Protein AF-A0A2R6NT67-F1 (afdb_monomer_lite)

Sequence (237 aa):
MHAPELLGSYPFIPVVAGDDDLPAHPLLGFDLSLPSLLRIPTLRVLRMRETHMGDQRWCNTPALCKLDVLEVGSSCYESPDSNRVFAERILQNIGNSVKELSLSSSLASALSPVGGALPSLRQLRITKLFPLEYLAETLSALSHSPIELLSIECHEDDIEDMCYALEDFLNLCAEHRREPIYCHLKHISLQPVAETSNVSSSASKLNTAVADSLSGDAAMAIQRVQQYLQDIRFSRK

Structure (mmCIF, N/CA/C/O backbone):
data_AF-A0A2R6NT67-F1
#
_entry.id   AF-A0A2R6NT67-F1
#
loop_
_atom_site.group_PDB
_atom_site.id
_atom_site.type_symbol
_atom_site.label_atom_id
_atom_site.label_alt_id
_atom_site.label_comp_id
_atom_site.label_asym_id
_atom_site.label_entity_id
_atom_site.label_seq_id
_atom_site.pdbx_PDB_ins_code
_atom_site.Cartn_x
_atom_site.Cartn_y
_atom_site.Cartn_z
_atom_site.occupancy
_atom_site.B_iso_or_equiv
_atom_site.auth_seq_id
_atom_site.auth_comp_id
_atom_site.auth_asym_id
_atom_site.auth_atom_id
_atom_site.pdbx_PDB_model_num
ATOM 1 N N . MET A 1 1 ? 12.827 -9.321 -17.906 1.00 59.91 1 MET A N 1
ATOM 2 C CA . MET A 1 1 ? 11.804 -8.255 -17.946 1.00 59.91 1 MET A CA 1
ATOM 3 C C . MET A 1 1 ? 12.532 -6.949 -18.138 1.00 59.91 1 MET A C 1
ATOM 5 O O . MET A 1 1 ? 13.439 -6.672 -17.362 1.00 59.91 1 MET A O 1
ATOM 9 N N . HIS A 1 2 ? 12.184 -6.201 -19.179 1.00 65.19 2 HIS A N 1
ATOM 10 C CA . HIS A 1 2 ? 12.921 -4.999 -19.560 1.00 65.19 2 HIS A CA 1
ATOM 11 C C . HIS A 1 2 ? 12.621 -3.837 -18.607 1.00 65.19 2 HIS A C 1
ATOM 13 O O . HIS A 1 2 ? 11.453 -3.497 -18.402 1.00 65.19 2 HIS A O 1
ATOM 19 N N . ALA A 1 3 ? 13.683 -3.225 -18.085 1.00 70.38 3 ALA A N 1
ATOM 20 C CA . ALA A 1 3 ? 13.676 -1.965 -17.341 1.00 70.38 3 ALA A CA 1
ATOM 21 C C . ALA A 1 3 ? 14.618 -0.979 -18.062 1.00 70.38 3 ALA A C 1
ATOM 23 O O . ALA A 1 3 ? 15.748 -0.760 -17.616 1.00 70.38 3 ALA A O 1
ATOM 24 N N . PRO A 1 4 ? 14.225 -0.481 -19.253 1.00 70.06 4 PRO A N 1
ATOM 25 C CA . PRO A 1 4 ? 15.099 0.319 -20.113 1.00 70.06 4 PRO A CA 1
ATOM 26 C C . PRO A 1 4 ? 15.608 1.593 -19.429 1.00 70.06 4 PRO A C 1
ATOM 28 O O . PRO A 1 4 ? 16.700 2.058 -19.736 1.00 70.06 4 PRO A O 1
ATOM 31 N N . GLU A 1 5 ? 14.855 2.131 -18.473 1.00 75.25 5 GLU A N 1
ATOM 32 C CA . GLU A 1 5 ? 15.218 3.305 -17.684 1.00 75.25 5 GLU A CA 1
ATOM 33 C C . GLU A 1 5 ? 16.447 3.096 -16.781 1.00 75.25 5 GLU A C 1
ATOM 35 O O . GLU A 1 5 ? 17.112 4.063 -16.407 1.00 75.25 5 GLU A O 1
ATOM 40 N N . LEU A 1 6 ? 16.776 1.842 -16.454 1.00 78.25 6 LEU A N 1
ATOM 41 C CA . LEU A 1 6 ? 17.921 1.495 -15.609 1.00 78.25 6 LEU A CA 1
ATOM 42 C C . LEU A 1 6 ? 19.224 1.322 -16.406 1.00 78.25 6 LEU A C 1
ATOM 44 O O . LEU A 1 6 ? 20.306 1.284 -15.817 1.00 78.25 6 LEU A O 1
ATOM 48 N N . LEU A 1 7 ? 19.154 1.229 -17.740 1.00 76.69 7 LEU A N 1
ATOM 49 C CA . LEU A 1 7 ? 20.325 1.017 -18.590 1.00 76.69 7 LEU A CA 1
ATOM 50 C C . LEU A 1 7 ? 21.247 2.242 -18.572 1.00 76.69 7 LEU A C 1
ATOM 52 O O . LEU A 1 7 ? 20.932 3.286 -19.136 1.00 76.69 7 LEU A O 1
ATOM 56 N N . GLY A 1 8 ? 22.419 2.092 -17.949 1.00 76.44 8 GLY A N 1
ATOM 57 C CA . GLY A 1 8 ? 23.428 3.153 -17.872 1.00 76.44 8 GLY A CA 1
ATOM 58 C C . GLY A 1 8 ? 23.101 4.274 -16.877 1.00 76.44 8 GLY A C 1
ATOM 59 O O . GLY A 1 8 ? 23.789 5.293 -16.876 1.00 76.44 8 GLY A O 1
ATOM 60 N N . SER A 1 9 ? 22.090 4.087 -16.026 1.00 78.12 9 SER A N 1
ATOM 61 C CA . SER A 1 9 ? 21.650 5.068 -15.027 1.00 78.12 9 SER A CA 1
ATOM 62 C C . SER A 1 9 ? 22.233 4.742 -13.649 1.00 78.12 9 SER A C 1
ATOM 64 O O . SER A 1 9 ? 22.153 3.597 -13.212 1.00 78.12 9 SER A O 1
ATOM 66 N N . TYR A 1 10 ? 22.793 5.727 -12.934 1.00 72.38 10 TYR A N 1
ATOM 67 C CA . TYR A 1 10 ? 23.231 5.574 -11.533 1.00 72.38 10 TYR A CA 1
ATOM 68 C C . TYR A 1 10 ? 22.031 5.184 -10.635 1.00 72.38 10 TYR A C 1
ATOM 70 O O . TYR A 1 10 ? 20.981 5.803 -10.799 1.00 72.38 10 TYR A O 1
ATOM 78 N N . PRO A 1 11 ? 22.134 4.203 -9.706 1.00 74.12 11 PRO A N 1
ATOM 79 C CA . PRO A 1 11 ? 23.345 3.570 -9.161 1.00 74.12 11 PRO A CA 1
ATOM 80 C C . PRO A 1 11 ? 23.916 2.395 -9.981 1.00 74.12 11 PRO A C 1
ATOM 82 O O . PRO A 1 11 ? 24.656 1.576 -9.447 1.00 74.12 11 PRO A O 1
ATOM 85 N N . PHE A 1 12 ? 23.622 2.327 -11.281 1.00 78.69 12 PHE A N 1
ATOM 86 C CA . PHE A 1 12 ? 24.096 1.310 -12.226 1.00 78.69 12 PHE A CA 1
ATOM 87 C C . PHE A 1 12 ? 23.658 -0.097 -11.827 1.00 78.69 12 PHE A C 1
ATOM 89 O O . PHE A 1 12 ? 24.463 -1.022 -11.717 1.00 78.69 12 PHE A O 1
ATOM 96 N N . ILE A 1 13 ? 22.350 -0.246 -11.609 1.00 73.31 13 ILE A N 1
ATOM 97 C CA . ILE A 1 13 ? 21.730 -1.534 -11.302 1.00 73.31 13 ILE A CA 1
ATOM 98 C C . ILE A 1 13 ? 22.016 -2.499 -12.466 1.00 73.31 13 ILE A C 1
ATOM 100 O O . ILE A 1 13 ? 21.735 -2.149 -13.615 1.00 73.31 13 ILE A O 1
ATOM 104 N N . PRO A 1 14 ? 22.565 -3.703 -12.216 1.00 72.06 14 PRO A N 1
ATOM 105 C CA . PRO A 1 14 ? 22.809 -4.678 -13.271 1.00 72.06 14 PRO A CA 1
ATOM 106 C C . PRO A 1 14 ? 21.505 -5.066 -13.977 1.00 72.06 14 PRO A C 1
ATOM 108 O O . PRO A 1 14 ? 20.632 -5.705 -13.390 1.00 72.06 14 PRO A O 1
ATOM 111 N N . VAL A 1 15 ? 21.380 -4.691 -15.250 1.00 73.75 15 VAL A N 1
ATOM 112 C CA . VAL A 1 15 ? 20.253 -5.080 -16.104 1.00 73.75 15 VAL A CA 1
ATOM 113 C C . VAL A 1 15 ? 20.684 -6.263 -16.963 1.00 73.75 15 VAL A C 1
ATOM 115 O O . VAL A 1 15 ? 21.749 -6.242 -17.579 1.00 73.75 15 VAL A O 1
ATOM 118 N N . VAL A 1 16 ? 19.858 -7.307 -17.003 1.00 72.38 16 VAL A N 1
ATOM 119 C CA . VAL A 1 16 ? 20.057 -8.429 -17.928 1.00 72.38 16 VAL A CA 1
ATOM 120 C C . VAL A 1 16 ? 19.822 -7.930 -19.356 1.00 72.38 16 VAL A C 1
ATOM 122 O O . VAL A 1 16 ? 18.797 -7.308 -19.621 1.00 72.38 16 VAL A O 1
ATOM 125 N N . ALA A 1 17 ? 20.767 -8.206 -20.254 1.00 70.25 17 ALA A N 1
ATOM 126 C CA . ALA A 1 17 ? 20.716 -7.859 -21.674 1.00 70.25 17 ALA A CA 1
ATOM 127 C C . ALA A 1 17 ? 20.888 -9.117 -22.549 1.00 70.25 17 ALA A C 1
ATOM 129 O O . ALA A 1 17 ? 21.288 -10.167 -22.040 1.00 70.25 17 ALA A O 1
ATOM 130 N N . GLY A 1 18 ? 20.635 -8.999 -23.858 1.00 68.44 18 GLY A N 1
ATOM 131 C CA . GLY A 1 18 ? 20.831 -10.082 -24.833 1.00 68.44 18 GLY A CA 1
ATOM 132 C C . GLY A 1 18 ? 19.606 -10.974 -25.050 1.00 68.44 18 GLY A C 1
ATOM 133 O O . GLY A 1 18 ? 19.747 -12.144 -25.394 1.00 68.44 18 GLY A O 1
ATOM 134 N N . ASP A 1 19 ? 18.408 -10.442 -24.822 1.00 74.62 19 ASP A N 1
ATOM 135 C CA . ASP A 1 19 ? 17.118 -11.085 -25.075 1.00 74.62 19 ASP A CA 1
ATOM 136 C C . ASP A 1 19 ? 16.490 -10.696 -26.428 1.00 74.62 19 ASP A C 1
ATOM 138 O O . ASP A 1 19 ? 15.340 -11.042 -26.697 1.00 74.62 19 ASP A O 1
ATOM 142 N N . ASP A 1 20 ? 17.264 -10.054 -27.308 1.00 77.19 20 ASP A N 1
ATOM 143 C CA . ASP A 1 20 ? 16.826 -9.570 -28.626 1.00 77.19 20 ASP A CA 1
ATOM 144 C C . ASP A 1 20 ? 16.297 -10.687 -29.549 1.00 77.19 20 ASP A C 1
ATOM 146 O O . ASP A 1 20 ? 15.438 -10.447 -30.397 1.00 77.19 20 ASP A O 1
ATOM 150 N N . ASP A 1 21 ? 16.775 -11.921 -29.358 1.00 83.50 21 ASP A N 1
ATOM 151 C CA . ASP A 1 21 ? 16.382 -13.092 -30.151 1.00 83.50 21 ASP A CA 1
ATOM 152 C C . ASP A 1 21 ? 15.148 -13.829 -29.587 1.00 83.50 21 ASP A C 1
ATOM 154 O O . ASP A 1 21 ? 14.724 -14.854 -30.136 1.00 83.50 21 ASP A O 1
ATOM 158 N N . LEU A 1 22 ? 14.557 -13.359 -28.478 1.00 80.31 22 LEU A N 1
ATOM 159 C CA . LEU A 1 22 ? 13.378 -14.005 -27.902 1.00 80.31 22 LEU A CA 1
ATOM 160 C C . LEU A 1 22 ? 12.127 -13.752 -28.764 1.00 80.31 22 LEU A C 1
ATOM 162 O O . LEU A 1 22 ? 11.803 -12.606 -29.089 1.00 80.31 22 LEU A O 1
ATOM 166 N N . PRO A 1 23 ? 11.353 -14.801 -29.106 1.00 85.06 23 PRO A N 1
ATOM 167 C CA . PRO A 1 23 ? 10.105 -14.621 -29.832 1.00 85.06 23 PRO A CA 1
ATOM 168 C C . PRO A 1 23 ? 9.077 -13.876 -28.970 1.00 85.06 23 PRO A C 1
ATOM 170 O O . PRO A 1 23 ? 9.013 -14.060 -27.753 1.00 85.06 23 PRO A O 1
ATOM 173 N N . ALA A 1 24 ? 8.215 -13.084 -29.613 1.00 85.31 24 ALA A N 1
ATOM 174 C CA . ALA A 1 24 ? 7.138 -12.380 -28.926 1.00 85.31 24 ALA A CA 1
ATOM 175 C C . ALA A 1 24 ? 6.237 -13.331 -28.140 1.00 85.31 24 ALA A C 1
ATOM 177 O O . ALA A 1 24 ? 5.776 -14.359 -28.646 1.00 85.31 24 ALA A O 1
ATOM 178 N N . HIS A 1 25 ? 5.879 -12.918 -26.926 1.00 84.88 25 HIS A N 1
ATOM 179 C CA . HIS A 1 25 ? 4.845 -13.602 -26.174 1.00 84.88 25 HIS A CA 1
ATOM 180 C C . HIS A 1 25 ? 3.484 -13.398 -26.864 1.00 84.88 25 HIS A C 1
ATOM 182 O O . HIS A 1 25 ? 3.120 -12.252 -27.145 1.00 84.88 25 HIS A O 1
ATOM 188 N N . PRO A 1 26 ? 2.670 -14.452 -27.067 1.00 84.75 26 PRO A N 1
ATOM 189 C CA . PRO A 1 26 ? 1.433 -14.379 -27.854 1.00 84.75 26 PRO A CA 1
ATOM 190 C C . PRO A 1 26 ? 0.404 -13.367 -27.328 1.00 84.75 26 PRO A C 1
ATOM 192 O O . PRO A 1 26 ? -0.437 -12.901 -28.087 1.00 84.75 26 PRO A O 1
ATOM 195 N N . LEU A 1 27 ? 0.472 -13.013 -26.039 1.00 82.50 27 LEU A N 1
ATOM 196 C CA . LEU A 1 27 ? -0.404 -12.006 -25.421 1.00 82.50 27 LEU A CA 1
ATOM 197 C C . LEU A 1 27 ? 0.290 -10.675 -25.105 1.00 82.50 27 LEU A C 1
ATOM 199 O O . LEU A 1 27 ? -0.362 -9.635 -25.070 1.00 82.50 27 LEU A O 1
ATOM 203 N N . LEU A 1 28 ? 1.593 -10.696 -24.814 1.00 83.81 28 LEU A N 1
ATOM 204 C CA . LEU A 1 28 ? 2.300 -9.534 -24.254 1.00 83.81 28 LEU A CA 1
ATOM 205 C C . LEU A 1 28 ? 3.201 -8.848 -25.287 1.00 83.81 28 LEU A C 1
ATOM 207 O O . LEU A 1 28 ? 3.565 -7.685 -25.099 1.00 83.81 28 LEU A O 1
ATOM 211 N N . GLY A 1 29 ? 3.463 -9.514 -26.413 1.00 84.75 29 GLY A N 1
ATOM 212 C CA . GLY A 1 29 ? 4.363 -9.046 -27.454 1.00 84.75 29 GLY A CA 1
ATOM 213 C C . GLY A 1 29 ? 5.825 -9.190 -27.044 1.00 84.75 29 GLY A C 1
ATOM 214 O O . GLY A 1 29 ? 6.174 -10.057 -26.242 1.00 84.75 29 GLY A O 1
ATOM 215 N N . PHE A 1 30 ? 6.661 -8.331 -27.620 1.00 78.06 30 PHE A N 1
ATOM 216 C CA . PHE A 1 30 ? 8.096 -8.255 -27.342 1.00 78.06 30 PHE A CA 1
ATOM 217 C C . PHE A 1 30 ? 8.407 -7.437 -26.075 1.00 78.06 30 PHE A C 1
ATOM 219 O O . PHE A 1 30 ? 9.374 -7.712 -25.378 1.00 78.06 30 PHE A O 1
ATOM 226 N N . ASP A 1 31 ? 7.537 -6.491 -25.711 1.00 71.56 31 ASP A N 1
ATOM 227 C CA . ASP A 1 31 ? 7.730 -5.605 -24.558 1.00 71.56 31 ASP A CA 1
ATOM 228 C C . ASP A 1 31 ? 7.320 -6.265 -23.229 1.00 71.56 31 ASP A C 1
ATOM 230 O O . ASP A 1 31 ? 6.317 -5.901 -22.601 1.00 71.56 31 ASP A O 1
ATOM 234 N N . LEU A 1 32 ? 8.107 -7.251 -22.790 1.00 79.31 32 LEU A N 1
ATOM 235 C CA . LEU A 1 32 ? 7.942 -7.960 -21.516 1.00 79.31 32 LEU A CA 1
ATOM 236 C C . LEU A 1 32 ? 8.450 -7.122 -20.332 1.00 79.31 32 LEU A C 1
ATOM 238 O O . LEU A 1 32 ? 9.471 -7.430 -19.713 1.00 79.31 32 LEU A O 1
ATOM 242 N N . SER A 1 33 ? 7.741 -6.044 -20.010 1.00 85.94 33 SER A N 1
ATOM 243 C CA . SER A 1 33 ? 7.966 -5.238 -18.802 1.00 85.94 33 SER A CA 1
ATOM 244 C C . SER A 1 33 ? 6.925 -5.520 -17.721 1.00 85.94 33 SER A C 1
ATOM 246 O O . SER A 1 33 ? 5.879 -6.101 -18.003 1.00 85.94 33 SER A O 1
ATOM 248 N N . LEU A 1 34 ? 7.160 -5.091 -16.479 1.00 89.81 34 LEU A N 1
ATOM 249 C CA . LEU A 1 34 ? 6.195 -5.309 -15.392 1.00 89.81 34 LEU A CA 1
ATOM 250 C C . LEU A 1 34 ? 4.795 -4.731 -15.681 1.00 89.81 34 LEU A C 1
ATOM 252 O O . LEU A 1 34 ? 3.822 -5.463 -15.490 1.00 89.81 34 LEU A O 1
ATOM 256 N N . PRO A 1 35 ? 4.645 -3.501 -16.220 1.00 92.19 35 PRO A N 1
ATOM 257 C CA . PRO A 1 35 ? 3.330 -2.987 -16.604 1.00 92.19 35 PRO A CA 1
ATOM 258 C C . PRO A 1 35 ? 2.581 -3.892 -17.586 1.00 92.19 35 PRO A C 1
ATOM 260 O O . PRO A 1 35 ? 1.355 -3.970 -17.536 1.00 92.19 35 PRO A O 1
ATOM 263 N N . SER A 1 36 ? 3.289 -4.631 -18.454 1.00 91.38 36 SER A N 1
ATOM 264 C CA . SER A 1 36 ? 2.652 -5.536 -19.419 1.00 91.38 36 SER A CA 1
ATOM 265 C C . SER A 1 36 ? 1.773 -6.599 -18.756 1.00 91.38 36 SER A C 1
ATOM 267 O O . SER A 1 36 ? 0.774 -7.001 -19.351 1.00 91.38 36 SER A O 1
ATOM 269 N N . LEU A 1 37 ? 2.077 -6.986 -17.511 1.00 91.88 37 LEU A N 1
ATOM 270 C CA . LEU A 1 37 ? 1.315 -7.973 -16.746 1.00 91.88 37 LEU A CA 1
ATOM 271 C C . LEU A 1 37 ? -0.151 -7.559 -16.553 1.00 91.88 37 LEU A C 1
ATOM 273 O O . LEU A 1 37 ? -1.022 -8.424 -16.479 1.00 91.88 37 LEU A O 1
ATOM 277 N N . LEU A 1 38 ? -0.453 -6.255 -16.571 1.00 92.50 38 LEU A N 1
ATOM 278 C CA . LEU A 1 38 ? -1.821 -5.732 -16.477 1.00 92.50 38 LEU A CA 1
ATOM 279 C C . LEU A 1 38 ? -2.716 -6.150 -17.654 1.00 92.50 38 LEU A C 1
ATOM 281 O O . LEU A 1 38 ? -3.944 -6.117 -17.549 1.00 92.50 38 LEU A O 1
ATOM 285 N N . ARG A 1 39 ? -2.118 -6.580 -18.771 1.00 91.94 39 ARG A N 1
ATOM 286 C CA . ARG A 1 39 ? -2.833 -7.084 -19.951 1.00 91.94 39 ARG A CA 1
ATOM 287 C C . ARG A 1 39 ? -3.284 -8.539 -19.807 1.00 91.94 39 ARG A C 1
ATOM 289 O O . ARG A 1 39 ? -4.016 -9.016 -20.667 1.00 91.94 39 ARG A O 1
ATOM 296 N N . ILE A 1 40 ? -2.882 -9.253 -18.753 1.00 92.88 40 ILE A N 1
ATOM 297 C CA . ILE A 1 40 ? -3.278 -10.647 -18.511 1.00 92.88 40 ILE A CA 1
ATOM 298 C C . ILE A 1 40 ? -4.674 -10.666 -17.859 1.00 92.88 40 ILE A C 1
ATOM 300 O O . ILE A 1 40 ? -4.783 -10.369 -16.671 1.00 92.88 40 ILE A O 1
ATOM 304 N N . PRO A 1 41 ? -5.760 -11.059 -18.558 1.00 93.06 41 PRO A N 1
ATOM 305 C CA . PRO A 1 41 ? -7.125 -10.868 -18.044 1.00 93.06 41 PRO A CA 1
ATOM 306 C C . PRO A 1 41 ? -7.444 -11.699 -16.793 1.00 93.06 41 PRO A C 1
ATOM 308 O O . PRO A 1 41 ? -8.307 -11.343 -15.992 1.00 93.06 41 PRO A O 1
ATOM 311 N N . THR A 1 42 ? -6.746 -12.823 -16.622 1.00 95.06 42 THR A N 1
ATOM 312 C CA . THR A 1 42 ? -6.905 -13.742 -15.489 1.00 95.06 42 THR A CA 1
ATOM 313 C C . THR A 1 42 ? -6.054 -13.365 -14.278 1.00 95.06 42 THR A C 1
ATOM 315 O O . THR A 1 42 ? -6.161 -14.029 -13.247 1.00 95.06 42 THR A O 1
ATOM 318 N N . LEU A 1 43 ? -5.216 -12.325 -14.367 1.00 95.75 43 LEU A N 1
ATOM 319 C CA . LEU A 1 43 ? -4.362 -11.904 -13.262 1.00 95.75 43 LEU A CA 1
ATOM 320 C C . LEU A 1 43 ? -5.220 -11.337 -12.122 1.00 95.75 43 LEU A C 1
ATOM 322 O O . LEU A 1 43 ? -5.952 -10.364 -12.295 1.00 95.75 43 LEU A O 1
ATOM 326 N N . ARG A 1 44 ? -5.136 -11.970 -10.949 1.00 97.19 44 ARG A N 1
ATOM 327 C CA . ARG A 1 44 ? -5.847 -11.559 -9.721 1.00 97.19 44 ARG A CA 1
ATOM 328 C C . ARG A 1 44 ? -4.916 -11.101 -8.611 1.00 97.19 44 ARG A C 1
ATOM 330 O O . ARG A 1 44 ? -5.334 -10.356 -7.732 1.00 97.19 44 ARG A O 1
ATOM 337 N N . VAL A 1 45 ? -3.673 -11.561 -8.650 1.00 97.56 45 VAL A N 1
ATOM 338 C CA . VAL A 1 45 ? -2.684 -11.356 -7.598 1.00 97.56 45 VAL A CA 1
ATOM 339 C C . VAL A 1 45 ? -1.409 -10.858 -8.252 1.00 97.56 45 VAL A C 1
ATOM 341 O O . VAL A 1 45 ? -0.836 -11.560 -9.084 1.00 97.56 45 VAL A O 1
ATOM 344 N N . LEU A 1 46 ? -0.967 -9.669 -7.860 1.00 96.12 46 LEU A N 1
ATOM 345 C CA . LEU A 1 46 ? 0.312 -9.106 -8.272 1.00 96.12 46 LEU A CA 1
ATOM 346 C C . LEU A 1 46 ? 1.106 -8.739 -7.023 1.00 96.12 46 LEU A C 1
ATOM 348 O O . LEU A 1 46 ? 0.668 -7.913 -6.227 1.00 96.12 46 LEU A O 1
ATOM 352 N N . ARG A 1 47 ? 2.269 -9.368 -6.848 1.00 95.44 47 ARG A N 1
ATOM 353 C CA . ARG A 1 47 ? 3.175 -9.081 -5.735 1.00 95.44 47 ARG A CA 1
ATOM 354 C C . ARG A 1 47 ? 4.542 -8.710 -6.269 1.00 95.44 47 ARG A C 1
ATOM 356 O O . ARG A 1 47 ? 5.188 -9.534 -6.909 1.00 95.44 47 ARG A O 1
ATOM 363 N N . MET A 1 48 ? 4.959 -7.481 -6.004 1.00 92.44 48 MET A N 1
ATOM 364 C CA . MET A 1 48 ? 6.233 -6.930 -6.450 1.00 92.44 48 MET A CA 1
ATOM 365 C C . MET A 1 48 ? 6.997 -6.473 -5.216 1.00 92.44 48 MET A C 1
ATOM 367 O O . MET A 1 48 ? 6.831 -5.352 -4.750 1.00 92.44 48 MET A O 1
ATOM 371 N N . ARG A 1 49 ? 7.790 -7.380 -4.646 1.00 89.44 49 ARG A N 1
ATOM 372 C CA . ARG A 1 49 ? 8.636 -7.104 -3.479 1.00 89.44 49 ARG A CA 1
ATOM 373 C C . ARG A 1 49 ? 10.014 -6.670 -3.946 1.00 89.44 49 ARG A C 1
ATOM 375 O O . ARG A 1 49 ? 10.520 -7.257 -4.899 1.00 89.44 49 ARG A O 1
ATOM 382 N N . GLU A 1 50 ? 10.589 -5.661 -3.297 1.00 84.12 50 GLU A N 1
ATOM 383 C CA . GLU A 1 50 ? 11.978 -5.225 -3.531 1.00 84.12 50 GLU A CA 1
ATOM 384 C C . GLU A 1 50 ? 12.310 -5.023 -5.020 1.00 84.12 50 GLU A C 1
ATOM 386 O O . GLU A 1 50 ? 13.376 -5.381 -5.511 1.00 84.12 50 GLU A O 1
ATOM 391 N N . THR A 1 51 ? 11.340 -4.501 -5.773 1.00 85.81 51 THR A N 1
ATOM 392 C CA . THR A 1 51 ? 11.411 -4.380 -7.230 1.00 85.81 51 THR A CA 1
ATOM 393 C C . THR A 1 51 ? 11.421 -2.907 -7.621 1.00 85.81 51 THR A C 1
ATOM 395 O O . THR A 1 51 ? 10.659 -2.113 -7.072 1.00 85.81 51 THR A O 1
ATOM 398 N N . HIS A 1 52 ? 12.247 -2.535 -8.601 1.00 86.31 52 HIS A N 1
ATOM 399 C CA . HIS A 1 52 ? 12.196 -1.201 -9.196 1.00 86.31 52 HIS A CA 1
ATOM 400 C C . HIS A 1 52 ? 10.896 -1.023 -9.996 1.00 86.31 52 HIS A C 1
ATOM 402 O O . HIS A 1 52 ? 10.607 -1.789 -10.916 1.00 86.31 52 HIS A O 1
ATOM 408 N N . MET A 1 53 ? 10.107 -0.004 -9.650 1.00 89.06 53 MET A N 1
ATOM 409 C CA . MET A 1 53 ? 8.780 0.251 -10.232 1.00 89.06 53 MET A CA 1
ATOM 410 C C . MET A 1 53 ? 8.705 1.580 -11.000 1.00 89.06 53 MET A C 1
ATOM 412 O O . MET A 1 53 ? 7.615 2.087 -11.259 1.00 89.06 53 MET A O 1
ATOM 416 N N . GLY A 1 54 ? 9.854 2.139 -11.389 1.00 88.19 54 GLY A N 1
ATOM 417 C CA . GLY A 1 54 ? 9.939 3.452 -12.028 1.00 88.19 54 GLY A CA 1
ATOM 418 C C . GLY A 1 54 ? 9.373 3.551 -13.449 1.00 88.19 54 GLY A C 1
ATOM 419 O O . GLY A 1 54 ? 9.167 4.672 -13.923 1.00 88.19 54 GLY A O 1
ATOM 420 N N . ASP A 1 55 ? 9.058 2.429 -14.113 1.00 89.19 55 ASP A N 1
ATOM 421 C CA . ASP A 1 55 ? 8.522 2.403 -15.484 1.00 89.19 55 ASP A CA 1
ATOM 422 C C . ASP A 1 55 ? 7.274 3.308 -15.624 1.00 89.19 55 ASP A C 1
ATOM 424 O O . ASP A 1 55 ? 6.250 3.151 -14.951 1.00 89.19 55 ASP A O 1
ATOM 428 N N . GLN A 1 56 ? 7.338 4.301 -16.513 1.00 89.25 56 GLN A N 1
ATOM 429 C CA . GLN A 1 56 ? 6.235 5.245 -16.734 1.00 89.25 56 GLN A CA 1
ATOM 430 C C . GLN A 1 56 ? 5.000 4.585 -17.355 1.00 89.25 56 GLN A C 1
ATOM 432 O O . GLN A 1 56 ? 3.887 5.102 -17.231 1.00 89.25 56 GLN A O 1
ATOM 437 N N . ARG A 1 57 ? 5.153 3.409 -17.976 1.00 90.44 57 ARG A N 1
ATOM 438 C CA . ARG A 1 57 ? 4.036 2.668 -18.568 1.00 90.44 57 ARG A CA 1
ATOM 439 C C . ARG A 1 57 ? 3.023 2.191 -17.531 1.00 90.44 57 ARG A C 1
ATOM 441 O O . ARG A 1 57 ? 1.903 1.878 -17.930 1.00 90.44 57 ARG A O 1
ATOM 448 N N . TRP A 1 58 ? 3.337 2.199 -16.232 1.00 90.81 58 TRP A N 1
ATOM 449 C CA . TRP A 1 58 ? 2.338 1.980 -15.178 1.00 90.81 58 TRP A CA 1
ATOM 450 C C . TRP A 1 58 ? 1.149 2.950 -15.260 1.00 90.81 58 TRP A C 1
ATOM 452 O O . TRP A 1 58 ? 0.046 2.535 -14.925 1.00 90.81 58 TRP A O 1
ATOM 462 N N . CYS A 1 59 ? 1.327 4.182 -15.760 1.00 86.12 59 CYS A N 1
ATOM 463 C CA . CYS A 1 59 ? 0.223 5.138 -15.942 1.00 86.12 59 CYS A CA 1
ATOM 464 C C . CYS A 1 59 ? -0.728 4.757 -17.082 1.00 86.12 59 CYS A C 1
ATOM 466 O O . CYS A 1 59 ? -1.926 5.001 -17.008 1.00 86.12 59 CYS A O 1
ATOM 468 N N . ASN A 1 60 ? -0.169 4.225 -18.172 1.00 87.12 60 ASN A N 1
ATOM 469 C CA . ASN A 1 60 ? -0.834 4.215 -19.478 1.00 87.12 60 ASN A CA 1
ATOM 470 C C . ASN A 1 60 ? -1.146 2.804 -19.981 1.00 87.12 60 ASN A C 1
ATOM 472 O O . ASN A 1 60 ? -1.864 2.647 -20.968 1.00 87.12 60 ASN A O 1
ATOM 476 N N . THR A 1 61 ? -0.588 1.769 -19.349 1.00 90.44 61 THR A N 1
ATOM 477 C CA . THR A 1 61 ? -0.850 0.392 -19.768 1.00 90.44 61 THR A CA 1
ATOM 478 C C . THR A 1 61 ? -2.293 0.031 -19.423 1.00 90.44 61 THR A C 1
ATOM 480 O O . THR A 1 61 ? -2.662 0.113 -18.248 1.00 90.44 61 THR A O 1
ATOM 483 N N . PRO A 1 62 ? -3.112 -0.386 -20.407 1.00 90.06 62 PRO A N 1
ATOM 484 C CA . PRO A 1 62 ? -4.498 -0.740 -20.153 1.00 90.06 62 PRO A CA 1
ATOM 485 C C . PRO A 1 62 ? -4.571 -1.963 -19.240 1.00 90.06 62 PRO A C 1
ATOM 487 O O . PRO A 1 62 ? -4.035 -3.029 -19.556 1.00 90.06 62 PRO A O 1
ATOM 490 N N . ALA A 1 63 ? -5.267 -1.808 -18.118 1.00 91.44 63 ALA A N 1
ATOM 491 C CA . ALA A 1 63 ? -5.541 -2.897 -17.200 1.00 91.44 63 ALA A CA 1
ATOM 492 C C . ALA A 1 63 ? -6.719 -3.738 -17.709 1.00 91.44 63 ALA A C 1
ATOM 494 O O . ALA A 1 63 ? -7.881 -3.352 -17.596 1.00 91.44 63 ALA A O 1
ATOM 495 N N . LEU A 1 64 ? -6.410 -4.901 -18.287 1.00 92.88 64 LEU A N 1
ATOM 496 C CA . LEU A 1 64 ? -7.402 -5.910 -18.680 1.00 92.88 64 LEU A CA 1
ATOM 497 C C . LEU A 1 64 ? -7.731 -6.869 -17.525 1.00 92.88 64 LEU A C 1
ATOM 499 O O . LEU A 1 64 ? -8.709 -7.614 -17.587 1.00 92.88 64 LEU A O 1
ATOM 503 N N . CYS A 1 65 ? -6.910 -6.856 -16.476 1.00 92.31 65 CYS A N 1
ATOM 504 C CA . CYS A 1 65 ? -7.100 -7.613 -15.249 1.00 92.31 65 CYS A CA 1
ATOM 505 C C . CYS A 1 65 ? -7.991 -6.887 -14.229 1.00 92.31 65 CYS A C 1
ATOM 507 O O . CYS A 1 65 ? -8.103 -5.662 -14.224 1.00 92.31 65 CYS A O 1
ATOM 509 N N . LYS A 1 66 ? -8.553 -7.651 -13.286 1.00 93.75 66 LYS A N 1
ATOM 510 C CA . LYS A 1 66 ? -9.171 -7.128 -12.057 1.00 93.75 66 LYS A CA 1
ATOM 511 C C . LYS A 1 66 ? -8.435 -7.718 -10.863 1.00 93.75 66 LYS A C 1
ATOM 513 O O . LYS A 1 66 ? -8.761 -8.831 -10.439 1.00 93.75 66 LYS A O 1
ATOM 518 N N . LEU A 1 67 ? -7.431 -6.992 -10.376 1.00 95.50 67 LEU A N 1
ATOM 519 C CA . LEU A 1 67 ? -6.623 -7.421 -9.241 1.00 95.50 67 LEU A CA 1
ATOM 520 C C . LEU A 1 67 ? -7.458 -7.421 -7.966 1.00 95.50 67 LEU A C 1
ATOM 522 O O . LEU A 1 67 ? -8.090 -6.418 -7.648 1.00 95.50 67 LEU A O 1
ATOM 526 N N . ASP A 1 68 ? -7.422 -8.542 -7.253 1.00 96.75 68 ASP A N 1
ATOM 527 C CA . ASP A 1 68 ? -7.944 -8.686 -5.898 1.00 96.75 68 ASP A CA 1
ATOM 528 C C . ASP A 1 68 ? -6.845 -8.372 -4.870 1.00 96.75 68 ASP A C 1
ATOM 530 O O . ASP A 1 68 ? -7.124 -7.734 -3.858 1.00 96.75 68 ASP A O 1
ATOM 534 N N . VAL A 1 69 ? -5.598 -8.770 -5.152 1.00 97.56 69 VAL A N 1
ATOM 535 C CA . VAL A 1 69 ? -4.448 -8.611 -4.250 1.00 97.56 69 VAL A CA 1
ATOM 536 C C . VAL A 1 69 ? -3.321 -7.870 -4.957 1.00 97.56 69 VAL A C 1
ATOM 538 O O . VAL A 1 69 ? -2.868 -8.296 -6.025 1.00 97.56 69 VAL A O 1
ATOM 541 N N . LEU A 1 70 ? -2.841 -6.799 -4.332 1.00 96.50 70 LEU A N 1
ATOM 542 C CA . LEU A 1 70 ? -1.696 -6.021 -4.781 1.00 96.50 70 LEU A CA 1
ATOM 543 C C . LEU A 1 70 ? -0.698 -5.851 -3.631 1.00 96.50 70 LEU A C 1
ATOM 545 O O . LEU A 1 70 ? -1.040 -5.359 -2.561 1.00 96.50 70 LEU A O 1
ATOM 549 N N . GLU A 1 71 ? 0.551 -6.234 -3.859 1.00 95.62 71 GLU A N 1
ATOM 550 C CA . GLU A 1 71 ? 1.665 -5.933 -2.958 1.00 95.62 71 GLU A CA 1
ATOM 551 C C . GLU A 1 71 ? 2.677 -5.072 -3.702 1.00 95.62 71 GLU A C 1
ATOM 553 O O . GLU A 1 71 ? 3.242 -5.497 -4.715 1.00 95.62 71 GLU A O 1
ATOM 558 N N . VAL A 1 72 ? 2.854 -3.857 -3.188 1.00 92.25 72 VAL A N 1
ATOM 559 C CA . VAL A 1 72 ? 3.758 -2.831 -3.698 1.00 92.25 72 VAL A CA 1
ATOM 560 C C . VAL A 1 72 ? 4.889 -2.681 -2.690 1.00 92.25 72 VAL A C 1
ATOM 562 O O . VAL A 1 72 ? 4.734 -2.061 -1.636 1.00 92.25 72 VAL A O 1
ATOM 565 N N . GLY A 1 73 ? 6.012 -3.322 -2.997 1.00 88.31 73 GLY A N 1
ATOM 566 C CA . GLY A 1 73 ? 7.238 -3.213 -2.221 1.00 88.31 73 GLY A CA 1
ATOM 567 C C . GLY A 1 73 ? 7.933 -1.867 -2.418 1.00 88.31 73 GLY A C 1
ATOM 568 O O . GLY A 1 73 ? 7.444 -0.984 -3.112 1.00 88.31 73 GLY A O 1
ATOM 569 N N . SER A 1 74 ? 9.114 -1.723 -1.834 1.00 87.31 74 SER A N 1
ATOM 570 C CA . SER A 1 74 ? 10.006 -0.583 -2.039 1.00 87.31 74 SER A CA 1
ATOM 571 C C . SER A 1 74 ? 11.346 -1.092 -2.559 1.00 87.31 74 SER A C 1
ATOM 573 O O . SER A 1 74 ? 11.809 -2.160 -2.162 1.00 87.31 74 SER A O 1
ATOM 575 N N . SER A 1 75 ? 11.956 -0.367 -3.494 1.00 88.38 75 SER A N 1
ATOM 576 C CA . SER A 1 75 ? 13.314 -0.660 -3.954 1.00 88.38 75 SER A CA 1
ATOM 577 C C . SER A 1 75 ? 14.314 0.006 -3.014 1.00 88.38 75 SER A C 1
ATOM 579 O O . SER A 1 75 ? 14.226 1.212 -2.787 1.00 88.38 75 SER A O 1
ATOM 581 N N . CYS A 1 76 ? 15.294 -0.748 -2.513 1.00 85.38 76 CYS A N 1
ATOM 582 C CA . CYS A 1 76 ? 16.377 -0.210 -1.681 1.00 85.38 76 CYS A CA 1
ATOM 583 C C . CYS A 1 76 ? 17.347 0.700 -2.457 1.00 85.38 76 CYS A C 1
ATOM 585 O O . CYS A 1 76 ? 18.133 1.425 -1.853 1.00 85.38 76 CYS A O 1
ATOM 587 N N . TYR A 1 77 ? 17.283 0.673 -3.790 1.00 84.31 77 TYR A N 1
ATOM 588 C CA . TYR A 1 77 ? 18.068 1.538 -4.672 1.00 84.31 77 TYR A CA 1
ATOM 589 C C . TYR A 1 77 ? 17.364 2.860 -5.004 1.00 84.31 77 TYR A C 1
ATOM 591 O O . TYR A 1 77 ? 17.939 3.692 -5.699 1.00 84.31 77 TYR A O 1
ATOM 599 N N . GLU A 1 78 ? 16.134 3.047 -4.525 1.00 87.56 78 GLU A N 1
ATOM 600 C CA . GLU A 1 78 ? 15.319 4.236 -4.762 1.00 87.56 78 GLU A CA 1
ATOM 601 C C . GLU A 1 78 ? 15.099 5.016 -3.469 1.00 87.56 78 GLU A C 1
ATOM 603 O O . GLU A 1 78 ? 15.031 4.444 -2.380 1.00 87.56 78 GLU A O 1
ATOM 608 N N . SER A 1 79 ? 14.946 6.337 -3.584 1.00 89.12 79 SER A N 1
ATOM 609 C CA . SER A 1 79 ? 14.589 7.162 -2.430 1.00 89.12 79 SER A CA 1
ATOM 610 C C . SER A 1 79 ? 13.167 6.836 -1.936 1.00 89.12 79 SER A C 1
ATOM 612 O O . SER A 1 79 ? 12.329 6.362 -2.717 1.00 89.12 79 SER A O 1
ATOM 614 N N . PRO A 1 80 ? 12.842 7.116 -0.659 1.00 87.81 80 PRO A N 1
ATOM 615 C CA . PRO A 1 80 ? 11.478 6.973 -0.148 1.00 87.81 80 PRO A CA 1
ATOM 616 C C . PRO A 1 80 ? 10.444 7.743 -0.985 1.00 87.81 80 PRO A C 1
ATOM 618 O O . PRO A 1 80 ? 9.386 7.203 -1.304 1.00 87.81 80 PRO A O 1
ATOM 621 N N . ASP A 1 81 ? 10.786 8.959 -1.424 1.00 89.31 81 ASP A N 1
ATOM 622 C CA . ASP A 1 81 ? 9.924 9.784 -2.276 1.00 89.31 81 ASP A CA 1
ATOM 623 C C . ASP A 1 81 ? 9.687 9.161 -3.661 1.00 89.31 81 ASP A C 1
ATOM 625 O O . ASP A 1 81 ? 8.551 9.152 -4.140 1.00 89.31 81 ASP A O 1
ATOM 629 N N . SER A 1 82 ? 10.723 8.603 -4.301 1.00 90.25 82 SER A N 1
ATOM 630 C CA . SER A 1 82 ? 10.576 7.889 -5.578 1.00 90.25 82 SER A CA 1
ATOM 631 C C . SER A 1 82 ? 9.677 6.663 -5.420 1.00 90.25 82 SER A C 1
ATOM 633 O O . SER A 1 82 ? 8.726 6.486 -6.184 1.00 90.25 82 SER A O 1
ATOM 635 N N . ASN A 1 83 ? 9.926 5.845 -4.391 1.00 91.75 83 ASN A N 1
ATOM 636 C CA . ASN A 1 83 ? 9.119 4.661 -4.092 1.00 91.75 83 ASN A CA 1
ATOM 637 C C . ASN A 1 83 ? 7.645 5.016 -3.823 1.00 91.75 83 ASN A C 1
ATOM 639 O O . ASN A 1 83 ? 6.756 4.289 -4.276 1.00 91.75 83 ASN A O 1
ATOM 643 N N . ARG A 1 84 ? 7.371 6.140 -3.143 1.00 91.69 84 ARG A N 1
ATOM 644 C CA . ARG A 1 84 ? 6.013 6.684 -2.970 1.00 91.69 84 ARG A CA 1
ATOM 645 C C . ARG A 1 84 ? 5.369 7.005 -4.318 1.00 91.69 84 ARG A C 1
ATOM 647 O O . ARG A 1 84 ? 4.304 6.477 -4.628 1.00 91.69 84 ARG A O 1
ATOM 654 N N . VAL A 1 85 ? 6.038 7.799 -5.158 1.00 91.31 85 VAL A N 1
ATOM 655 C CA . VAL A 1 85 ? 5.519 8.193 -6.484 1.00 91.31 85 VAL A CA 1
ATOM 656 C C . VAL A 1 85 ? 5.230 6.972 -7.362 1.00 91.31 85 VAL A C 1
ATOM 658 O O . VAL A 1 85 ? 4.238 6.947 -8.094 1.00 91.31 85 VAL A O 1
ATOM 661 N N . PHE A 1 86 ? 6.075 5.942 -7.305 1.00 91.56 86 PHE A N 1
ATOM 662 C CA . PHE A 1 86 ? 5.864 4.711 -8.069 1.00 91.56 86 PHE A CA 1
ATOM 663 C C . PHE A 1 86 ? 4.656 3.919 -7.557 1.00 91.56 86 PHE A C 1
ATOM 665 O O . PHE A 1 86 ? 3.847 3.456 -8.363 1.00 91.56 86 PHE A O 1
ATOM 672 N N . ALA A 1 87 ? 4.494 3.807 -6.237 1.00 92.12 87 ALA A N 1
ATOM 673 C CA . ALA A 1 87 ? 3.348 3.136 -5.632 1.00 92.12 87 ALA A CA 1
ATOM 674 C C . ALA A 1 87 ? 2.026 3.834 -5.970 1.00 92.12 87 ALA A C 1
ATOM 676 O O . ALA A 1 87 ? 1.076 3.187 -6.418 1.00 92.12 87 ALA A O 1
ATOM 677 N N . GLU A 1 88 ? 1.984 5.160 -5.834 1.00 91.19 88 GLU A N 1
ATOM 678 C CA . GLU A 1 88 ? 0.821 5.975 -6.185 1.00 91.19 88 GLU A CA 1
ATOM 679 C C . GLU A 1 88 ? 0.441 5.802 -7.650 1.00 91.19 88 GLU A C 1
ATOM 681 O O . GLU A 1 88 ? -0.721 5.561 -7.964 1.00 91.19 88 GLU A O 1
ATOM 686 N N . ARG A 1 89 ? 1.425 5.850 -8.552 1.00 91.06 89 ARG A N 1
ATOM 687 C CA . ARG A 1 89 ? 1.212 5.661 -9.989 1.00 91.06 89 ARG A CA 1
ATOM 688 C C . ARG A 1 89 ? 0.517 4.339 -10.300 1.00 91.06 89 ARG A C 1
ATOM 690 O O . ARG A 1 89 ? -0.415 4.298 -11.103 1.00 91.06 89 ARG A O 1
ATOM 697 N N . ILE A 1 90 ? 0.971 3.258 -9.671 1.00 91.81 90 ILE A N 1
ATOM 698 C CA . ILE A 1 90 ? 0.371 1.934 -9.836 1.00 91.81 90 ILE A CA 1
ATOM 699 C C . ILE A 1 90 ? -1.063 1.958 -9.296 1.00 91.81 90 ILE A C 1
ATOM 701 O O . ILE A 1 90 ? -1.998 1.584 -10.004 1.00 91.81 90 ILE A O 1
ATOM 705 N N . LEU A 1 91 ? -1.266 2.452 -8.074 1.00 91.38 91 LEU A N 1
ATOM 706 C CA . LEU A 1 91 ? -2.585 2.503 -7.440 1.00 91.38 91 LEU A CA 1
ATOM 707 C C . LEU A 1 91 ? -3.592 3.366 -8.207 1.00 91.38 91 LEU A C 1
ATOM 709 O O . LEU A 1 91 ? -4.758 2.990 -8.302 1.00 91.38 91 LEU A O 1
ATOM 713 N N . GLN A 1 92 ? -3.160 4.468 -8.815 1.00 88.88 92 GLN A N 1
ATOM 714 C CA . GLN A 1 92 ? -4.023 5.317 -9.636 1.00 88.88 92 GLN A CA 1
ATOM 715 C C . GLN A 1 92 ? -4.560 4.589 -10.876 1.00 88.88 92 GLN A C 1
ATOM 717 O O . GLN A 1 92 ? -5.684 4.863 -11.295 1.00 88.88 92 GLN A O 1
ATOM 722 N N . ASN A 1 93 ? -3.795 3.655 -11.450 1.00 89.19 93 ASN A N 1
ATOM 723 C CA . ASN A 1 93 ? -4.238 2.885 -12.614 1.00 89.19 93 ASN A CA 1
ATOM 724 C C . ASN A 1 93 ? -5.094 1.669 -12.210 1.00 89.19 93 ASN A C 1
ATOM 726 O O . ASN A 1 93 ? -6.169 1.444 -12.764 1.00 89.19 93 ASN A O 1
ATOM 730 N N . ILE A 1 94 ? -4.641 0.881 -11.227 1.00 89.88 94 ILE A N 1
ATOM 731 C CA . ILE A 1 94 ? -5.224 -0.446 -10.940 1.00 89.88 94 ILE A CA 1
ATOM 732 C C . ILE A 1 94 ? -5.813 -0.616 -9.539 1.00 89.88 94 ILE A C 1
ATOM 734 O O . ILE A 1 94 ? -6.370 -1.670 -9.239 1.00 89.88 94 ILE A O 1
ATOM 738 N N . GLY A 1 95 ? -5.744 0.402 -8.682 1.00 89.00 95 GLY A N 1
ATOM 739 C CA . GLY A 1 95 ? -6.177 0.321 -7.285 1.00 89.00 95 GLY A CA 1
ATOM 740 C C . GLY A 1 95 ? -7.684 0.115 -7.095 1.00 89.00 95 GLY A C 1
ATOM 741 O O . GLY A 1 95 ? -8.103 -0.464 -6.097 1.00 89.00 95 GLY A O 1
ATOM 742 N N . ASN A 1 96 ? -8.517 0.509 -8.062 1.00 89.94 96 ASN A N 1
ATOM 743 C CA . ASN A 1 96 ? -9.979 0.510 -7.911 1.00 89.94 96 ASN A CA 1
ATOM 744 C C . ASN A 1 96 ? -10.601 -0.871 -7.633 1.00 89.94 96 ASN A C 1
ATOM 746 O O . ASN A 1 96 ? -11.640 -0.956 -6.972 1.00 89.94 96 ASN A O 1
ATOM 750 N N . SER A 1 97 ? -9.999 -1.956 -8.132 1.00 92.12 97 SER A N 1
ATOM 751 C CA . SER A 1 97 ? -10.488 -3.322 -7.892 1.00 92.12 97 SER A CA 1
ATOM 752 C C . SER A 1 97 ? -9.830 -4.017 -6.700 1.00 92.12 97 SER A C 1
ATOM 754 O O . SER A 1 97 ? -10.327 -5.061 -6.277 1.00 92.12 97 SER A O 1
ATOM 756 N N . VAL A 1 98 ? -8.736 -3.460 -6.173 1.00 95.56 98 VAL A N 1
ATOM 757 C CA . VAL A 1 98 ? -7.894 -4.106 -5.161 1.00 95.56 98 VAL A CA 1
ATOM 758 C C . VAL A 1 98 ? -8.653 -4.224 -3.845 1.00 95.56 98 VAL A C 1
ATOM 760 O O . VAL A 1 98 ? -9.190 -3.245 -3.332 1.00 95.56 98 VAL A O 1
ATOM 763 N N . LYS A 1 99 ? -8.687 -5.440 -3.297 1.00 96.25 99 LYS A N 1
ATOM 764 C CA . LYS A 1 99 ? -9.305 -5.767 -2.005 1.00 96.25 99 LYS A CA 1
ATOM 765 C C . LYS A 1 99 ? -8.277 -5.898 -0.896 1.00 96.25 99 LYS A C 1
ATOM 767 O O . LYS A 1 99 ? -8.587 -5.571 0.248 1.00 96.25 99 LYS A O 1
ATOM 772 N N . GLU A 1 100 ? -7.083 -6.365 -1.238 1.00 97.75 100 GLU A N 1
ATOM 773 C CA . GLU A 1 100 ? -5.964 -6.545 -0.322 1.00 97.75 100 GLU A CA 1
ATOM 774 C C . GLU A 1 100 ? -4.757 -5.775 -0.851 1.00 97.75 100 GLU A C 1
ATOM 776 O O . GLU A 1 100 ? -4.260 -6.069 -1.941 1.00 97.75 100 GLU A O 1
ATOM 781 N N . LEU A 1 101 ? -4.297 -4.788 -0.085 1.00 96.88 101 LEU A N 1
ATOM 782 C CA . LEU A 1 101 ? -3.136 -3.970 -0.413 1.00 96.88 101 LEU A CA 1
ATOM 783 C C . LEU A 1 101 ? -2.043 -4.187 0.630 1.00 96.88 101 LEU A C 1
ATOM 785 O O . LEU A 1 101 ? -2.293 -4.023 1.818 1.00 96.88 101 LEU A O 1
ATOM 789 N N . SER A 1 102 ? -0.836 -4.532 0.190 1.00 96.81 102 SER A N 1
ATOM 790 C CA . SER A 1 102 ? 0.370 -4.530 1.026 1.00 96.81 102 SER A CA 1
ATOM 791 C C . SER A 1 102 ? 1.325 -3.424 0.574 1.00 96.81 102 SER A C 1
ATOM 793 O O . SER A 1 102 ? 1.621 -3.345 -0.619 1.00 96.81 102 SER A O 1
ATOM 795 N N . LEU A 1 103 ? 1.803 -2.600 1.510 1.00 94.75 103 LEU A N 1
ATOM 796 C CA . LEU A 1 103 ? 2.668 -1.445 1.255 1.00 94.75 103 LEU A CA 1
ATOM 797 C C . LEU A 1 103 ? 3.995 -1.546 2.009 1.00 94.75 103 LEU A C 1
ATOM 799 O O . LEU A 1 103 ? 4.032 -1.801 3.217 1.00 94.75 103 LEU A O 1
ATOM 803 N N . SER A 1 104 ? 5.078 -1.268 1.291 1.00 93.12 104 SER A N 1
ATOM 804 C CA . SER A 1 104 ? 6.413 -1.013 1.856 1.00 93.12 104 SER A CA 1
ATOM 805 C C . SER A 1 104 ? 6.890 0.425 1.632 1.00 93.12 104 SER A C 1
ATOM 807 O O . SER A 1 104 ? 8.008 0.764 2.002 1.00 93.12 104 SER A O 1
ATOM 809 N N . SER A 1 105 ? 6.067 1.269 1.011 1.00 90.69 105 SER A N 1
ATOM 810 C CA . SER A 1 105 ? 6.317 2.695 0.808 1.00 90.69 105 SER A CA 1
ATOM 811 C C . SER A 1 105 ? 5.097 3.513 1.222 1.00 90.69 105 SER A C 1
ATOM 813 O O . SER A 1 105 ? 3.979 2.993 1.283 1.00 90.69 105 SER A O 1
ATOM 815 N N . SER A 1 106 ? 5.328 4.788 1.529 1.00 90.31 106 SER A N 1
ATOM 816 C CA . SER A 1 106 ? 4.272 5.724 1.901 1.00 90.31 106 SER A CA 1
ATOM 817 C C . SER A 1 106 ? 3.383 6.089 0.717 1.00 90.31 106 SER A C 1
ATOM 819 O O . SER A 1 106 ? 3.738 5.872 -0.442 1.00 90.31 106 SER A O 1
ATOM 821 N N . LEU A 1 107 ? 2.214 6.645 1.027 1.00 88.69 107 LEU A N 1
ATOM 822 C CA . LEU A 1 107 ? 1.290 7.239 0.069 1.00 88.69 107 LEU A CA 1
ATOM 823 C C . LEU A 1 107 ? 0.953 8.652 0.533 1.00 88.69 107 LEU A C 1
ATOM 825 O O . LEU A 1 107 ? 0.672 8.863 1.711 1.00 88.69 107 LEU A O 1
ATOM 829 N N . ALA A 1 108 ? 0.932 9.601 -0.394 1.00 79.88 108 ALA A N 1
ATOM 830 C CA . ALA A 1 108 ? 0.377 10.920 -0.157 1.00 79.88 108 ALA A CA 1
ATOM 831 C C . ALA A 1 108 ? -1.140 10.914 -0.397 1.00 79.88 108 ALA A C 1
ATOM 833 O O . ALA A 1 108 ? -1.704 10.050 -1.073 1.00 79.88 108 ALA A O 1
ATOM 834 N N . SER A 1 109 ? -1.812 11.947 0.111 1.00 63.88 109 SER A N 1
ATOM 835 C CA . SER A 1 109 ? -3.273 12.128 0.037 1.00 63.88 109 SER A CA 1
ATOM 836 C C . SER A 1 109 ? -3.860 12.140 -1.398 1.00 63.88 109 SER A C 1
ATOM 838 O O . SER A 1 109 ? -5.067 12.009 -1.585 1.00 63.88 109 SER A O 1
ATOM 840 N N . ALA A 1 110 ? -3.029 12.246 -2.441 1.00 55.94 110 ALA A N 1
ATOM 841 C CA . ALA A 1 110 ? -3.429 12.527 -3.823 1.00 55.94 110 ALA A CA 1
ATOM 842 C C . ALA A 1 110 ? -3.677 11.292 -4.726 1.00 55.94 110 ALA A C 1
ATOM 844 O O . ALA A 1 110 ? -3.404 11.329 -5.931 1.00 55.94 110 ALA A O 1
ATOM 845 N N . LEU A 1 111 ? -4.238 10.196 -4.205 1.00 62.62 111 LEU A N 1
ATOM 846 C CA . LEU A 1 111 ? -4.655 9.045 -5.026 1.00 62.62 111 LEU A CA 1
ATOM 847 C C . LEU A 1 111 ? -5.939 9.336 -5.860 1.00 62.62 111 LEU A C 1
ATOM 849 O O . LEU A 1 111 ? -6.969 8.737 -5.604 1.00 62.62 111 LEU A O 1
ATOM 853 N N . SER A 1 112 ? -5.873 10.237 -6.861 1.00 52.72 112 SER A N 1
ATOM 854 C CA . SER A 1 112 ? -6.819 10.506 -7.992 1.00 52.72 112 SER A CA 1
ATOM 855 C C . SER A 1 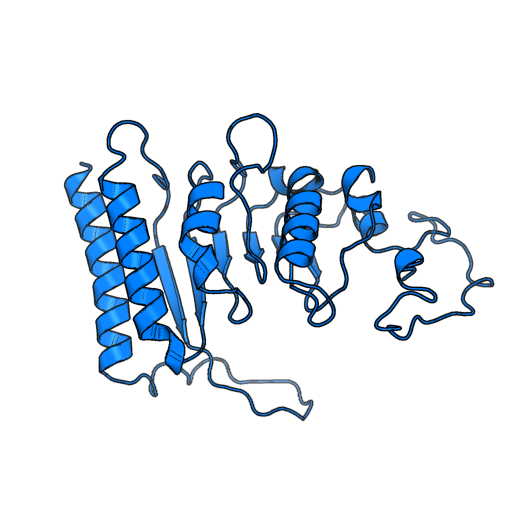112 ? -8.351 10.668 -7.719 1.00 52.72 112 SER A C 1
ATOM 857 O O . SER A 1 112 ? -8.876 10.368 -6.652 1.00 52.72 112 SER A O 1
ATOM 859 N N . PRO A 1 113 ? -9.123 11.254 -8.662 1.00 47.25 113 PRO A N 1
ATOM 860 C CA . PRO A 1 113 ? -9.690 12.600 -8.588 1.00 47.25 113 PRO A CA 1
ATOM 861 C C . PRO A 1 113 ? -11.013 12.721 -7.793 1.00 47.25 113 PRO A C 1
ATOM 863 O O . PRO A 1 113 ? -11.664 13.761 -7.850 1.00 47.25 113 PRO A O 1
ATOM 866 N N . VAL A 1 114 ? -11.430 11.688 -7.053 1.00 42.72 114 VAL A N 1
ATOM 867 C CA . VAL A 1 114 ? -12.654 11.697 -6.228 1.00 42.72 114 VAL A CA 1
ATOM 868 C C . VAL A 1 114 ? -12.331 11.137 -4.838 1.00 42.72 114 VAL A C 1
ATOM 870 O O . VAL A 1 114 ? -12.811 10.080 -4.441 1.00 42.72 114 VAL A O 1
ATOM 873 N N . GLY A 1 115 ? -11.474 11.848 -4.101 1.00 50.09 115 GLY A N 1
ATOM 874 C CA . GLY A 1 115 ? -11.357 11.698 -2.644 1.00 50.09 115 GLY A CA 1
ATOM 875 C C . GLY A 1 115 ? -10.400 10.628 -2.104 1.00 50.09 115 GLY A C 1
ATOM 876 O O . GLY A 1 115 ? -10.617 10.175 -0.985 1.00 50.09 115 GLY A O 1
ATOM 877 N N . GLY A 1 116 ? -9.371 10.201 -2.850 1.00 61.41 116 GLY A N 1
ATOM 878 C CA . GLY A 1 116 ? -8.284 9.370 -2.294 1.00 61.41 116 GLY A CA 1
ATOM 879 C C . GLY A 1 116 ? -8.692 7.955 -1.847 1.00 61.41 116 GLY A C 1
ATOM 880 O O . GLY A 1 116 ? -7.923 7.250 -1.203 1.00 61.41 116 GLY A O 1
ATOM 881 N N . ALA A 1 117 ? -9.904 7.508 -2.180 1.00 74.81 117 ALA A N 1
ATOM 882 C CA . ALA A 1 117 ? -10.443 6.234 -1.721 1.00 74.81 117 ALA A CA 1
ATOM 883 C C . ALA A 1 117 ? -10.155 5.090 -2.703 1.00 74.81 117 ALA A C 1
ATOM 885 O O . ALA A 1 117 ? -10.413 5.202 -3.900 1.00 74.81 117 ALA A O 1
ATOM 886 N N . LEU A 1 118 ? -9.739 3.937 -2.177 1.00 89.44 118 LEU A N 1
ATOM 887 C CA . LEU A 1 118 ? -9.732 2.665 -2.895 1.00 89.44 118 LEU A CA 1
ATOM 888 C C . LEU A 1 118 ? -11.049 1.926 -2.581 1.00 89.44 118 LEU A C 1
ATOM 890 O O . LEU A 1 118 ? -11.166 1.297 -1.529 1.00 89.44 118 LEU A O 1
ATOM 894 N N . PRO A 1 119 ? -12.073 1.979 -3.457 1.00 90.50 119 PRO A N 1
ATOM 895 C CA . PRO A 1 119 ? -13.453 1.606 -3.107 1.00 90.50 119 PRO A CA 1
ATOM 896 C C . PRO A 1 119 ? -13.631 0.114 -2.784 1.00 90.50 119 PRO A C 1
ATOM 898 O O . PRO A 1 119 ? -14.549 -0.290 -2.060 1.00 90.50 119 PRO A O 1
ATOM 901 N N . SER A 1 120 ? -12.746 -0.727 -3.315 1.00 93.38 120 SER A N 1
ATOM 902 C CA . SER A 1 120 ? -12.770 -2.174 -3.092 1.00 93.38 120 SER A CA 1
ATOM 903 C C . SER A 1 120 ? -11.888 -2.615 -1.925 1.00 93.38 120 SER A C 1
ATOM 905 O O . SER A 1 120 ? -12.010 -3.762 -1.498 1.00 93.38 120 SER A O 1
ATOM 907 N N . LEU A 1 121 ? -11.063 -1.727 -1.360 1.00 95.25 121 LEU A N 1
ATOM 908 C CA . LEU A 1 121 ? -10.051 -2.097 -0.376 1.00 95.25 121 LEU A CA 1
ATOM 909 C C . LEU A 1 121 ? -10.698 -2.510 0.946 1.00 95.25 121 LEU A C 1
ATOM 911 O O . LEU A 1 121 ? -11.456 -1.746 1.533 1.00 95.25 121 LEU A O 1
ATOM 915 N N . ARG A 1 122 ? -10.407 -3.729 1.402 1.00 95.31 122 ARG A N 1
ATOM 916 C CA . ARG A 1 122 ? -10.897 -4.299 2.667 1.00 95.31 122 ARG A CA 1
ATOM 917 C C . ARG A 1 122 ? -9.768 -4.647 3.625 1.00 95.31 122 ARG A C 1
ATOM 919 O O . ARG A 1 122 ? -9.987 -4.623 4.831 1.00 95.31 122 ARG A O 1
ATOM 926 N N . GLN A 1 123 ? -8.583 -4.961 3.112 1.00 97.12 123 GLN A N 1
ATOM 927 C CA . GLN A 1 123 ? -7.429 -5.323 3.926 1.00 97.12 123 GLN A CA 1
ATOM 928 C C . GLN A 1 123 ? -6.227 -4.473 3.524 1.00 97.12 123 GLN A C 1
ATOM 930 O O . GLN A 1 123 ? -5.838 -4.466 2.357 1.00 97.12 123 GLN A O 1
ATOM 935 N N . LEU A 1 124 ? -5.647 -3.775 4.494 1.00 96.25 124 LEU A N 1
ATOM 936 C CA . LEU A 1 124 ? -4.410 -3.022 4.343 1.00 96.25 124 LEU A CA 1
ATOM 937 C C . LEU A 1 124 ? -3.329 -3.684 5.194 1.00 96.25 124 LEU A C 1
ATOM 939 O O . LEU A 1 124 ? -3.527 -3.895 6.388 1.00 96.25 124 LEU A O 1
ATOM 943 N N . ARG A 1 125 ? -2.190 -4.001 4.582 1.00 96.31 125 ARG A N 1
ATOM 944 C CA . ARG A 1 125 ? -0.996 -4.502 5.257 1.00 96.31 125 ARG A CA 1
ATOM 945 C C . ARG A 1 125 ? 0.137 -3.496 5.110 1.00 96.31 125 ARG A C 1
ATOM 947 O O . ARG A 1 125 ? 0.581 -3.220 4.000 1.00 96.31 125 ARG A O 1
ATOM 954 N N . ILE A 1 126 ? 0.617 -2.976 6.227 1.00 95.31 126 ILE A N 1
ATOM 955 C CA . ILE A 1 126 ? 1.847 -2.193 6.308 1.00 95.31 126 ILE A CA 1
ATOM 956 C C . ILE A 1 126 ? 2.969 -3.174 6.634 1.00 95.31 126 ILE A C 1
ATOM 958 O O . ILE A 1 126 ? 2.877 -3.921 7.604 1.00 95.31 126 ILE A O 1
ATOM 962 N N . THR A 1 127 ? 3.974 -3.253 5.769 1.00 93.12 127 THR A N 1
ATOM 963 C CA . THR A 1 127 ? 5.102 -4.181 5.946 1.00 93.12 127 THR A CA 1
ATOM 964 C C . THR A 1 127 ? 6.190 -3.555 6.818 1.00 93.12 127 THR A C 1
ATOM 966 O O . THR A 1 127 ? 6.284 -2.335 6.887 1.00 93.12 127 THR A O 1
ATOM 969 N N . LYS A 1 128 ? 7.088 -4.374 7.376 1.00 90.69 128 LYS A N 1
ATOM 970 C CA . LYS A 1 128 ? 8.223 -3.903 8.197 1.00 90.69 128 LYS A CA 1
ATOM 971 C C . LYS A 1 128 ? 9.184 -2.920 7.515 1.00 90.69 128 LYS A C 1
ATOM 973 O O . LYS A 1 128 ? 9.948 -2.253 8.189 1.00 90.69 128 LYS A O 1
ATOM 978 N N . LEU A 1 129 ? 9.179 -2.861 6.180 1.00 89.06 129 LEU A N 1
ATOM 979 C CA . LEU A 1 129 ? 10.017 -1.940 5.400 1.00 89.06 129 LEU A CA 1
ATOM 980 C C . LEU A 1 129 ? 9.383 -0.550 5.248 1.00 89.06 129 LEU A C 1
ATOM 982 O O . LEU A 1 129 ? 9.965 0.325 4.610 1.00 89.06 129 LEU A O 1
ATOM 986 N N . PHE A 1 130 ? 8.164 -0.371 5.756 1.00 90.69 130 PHE A N 1
ATOM 987 C CA . PHE A 1 130 ? 7.443 0.880 5.654 1.00 90.69 130 PHE A CA 1
ATOM 988 C C . PHE A 1 130 ? 8.045 1.930 6.605 1.00 90.69 130 PHE A C 1
ATOM 990 O O . PHE A 1 130 ? 8.211 1.643 7.790 1.00 90.69 130 PHE A O 1
ATOM 997 N N . PRO A 1 131 ? 8.325 3.152 6.125 1.00 88.94 131 PRO A N 1
ATOM 998 C CA . PRO A 1 131 ? 8.878 4.216 6.958 1.00 88.94 131 PRO A CA 1
ATOM 999 C C . PRO A 1 131 ? 7.818 4.770 7.925 1.00 88.94 131 PRO A C 1
ATOM 1001 O O . PRO A 1 131 ? 6.831 5.382 7.501 1.00 88.94 131 PRO A O 1
ATOM 1004 N N . LEU A 1 132 ? 8.010 4.520 9.224 1.00 88.12 132 LEU A N 1
ATOM 1005 C CA . LEU A 1 132 ? 7.041 4.791 10.292 1.00 88.12 132 LEU A CA 1
ATOM 1006 C C . LEU A 1 132 ? 6.550 6.245 10.309 1.00 88.12 132 LEU A C 1
ATOM 1008 O O . LEU A 1 132 ? 5.363 6.494 10.524 1.00 88.12 132 LEU A O 1
ATOM 1012 N N . GLU A 1 133 ? 7.430 7.203 10.026 1.00 86.81 133 GLU A N 1
ATOM 1013 C CA . GLU A 1 133 ? 7.130 8.634 10.050 1.00 86.81 133 GLU A CA 1
ATOM 1014 C C . GLU A 1 133 ? 6.030 9.050 9.054 1.00 86.81 133 GLU A C 1
ATOM 1016 O O . GLU A 1 133 ? 5.389 10.085 9.237 1.00 86.81 133 GLU A O 1
ATOM 1021 N N . TYR A 1 134 ? 5.746 8.225 8.039 1.00 88.56 134 TYR A N 1
ATOM 1022 C CA . TYR A 1 134 ? 4.694 8.470 7.047 1.00 88.56 134 TYR A CA 1
ATOM 1023 C C . TYR A 1 134 ? 3.414 7.655 7.282 1.00 88.56 134 TYR A C 1
ATOM 1025 O O . TYR A 1 134 ? 2.508 7.668 6.438 1.00 88.56 134 TYR A O 1
ATOM 1033 N N . LEU A 1 135 ? 3.311 6.923 8.397 1.00 89.12 135 LEU A N 1
ATOM 1034 C CA . LEU A 1 135 ? 2.166 6.051 8.669 1.00 89.12 135 LEU A CA 1
ATOM 1035 C C . LEU A 1 135 ? 0.867 6.851 8.744 1.00 89.12 135 LEU A C 1
ATOM 1037 O O . LEU A 1 135 ? -0.097 6.526 8.053 1.00 89.12 135 LEU A O 1
ATOM 1041 N N . ALA A 1 136 ? 0.852 7.916 9.546 1.00 86.12 136 ALA A N 1
ATOM 1042 C CA . ALA A 1 136 ? -0.332 8.746 9.736 1.00 86.12 136 ALA A CA 1
ATOM 1043 C C . ALA A 1 136 ? -0.794 9.393 8.419 1.00 86.12 136 ALA A C 1
ATOM 1045 O O . ALA A 1 136 ? -1.988 9.389 8.115 1.00 86.12 136 ALA A O 1
ATOM 1046 N N . GLU A 1 137 ? 0.144 9.888 7.604 1.00 85.88 137 GLU A N 1
ATOM 1047 C CA . GLU A 1 137 ? -0.153 10.455 6.283 1.00 85.88 137 GLU A CA 1
ATOM 1048 C C . GLU A 1 137 ? -0.753 9.401 5.343 1.00 85.88 137 GLU A C 1
ATOM 1050 O O . GLU A 1 137 ? -1.792 9.636 4.728 1.00 85.88 137 GLU A O 1
ATOM 1055 N N . THR A 1 138 ? -0.157 8.209 5.295 1.00 89.62 138 THR A N 1
ATOM 1056 C CA . THR A 1 138 ? -0.619 7.105 4.440 1.00 89.62 138 THR A CA 1
ATOM 1057 C C . THR A 1 138 ? -2.002 6.608 4.858 1.00 89.62 138 THR A C 1
ATOM 1059 O O . THR A 1 138 ? -2.871 6.376 4.014 1.00 89.62 138 THR A O 1
ATOM 1062 N N . LEU A 1 139 ? -2.248 6.476 6.164 1.00 89.31 139 LEU A N 1
ATOM 1063 C CA . LEU A 1 139 ? -3.567 6.117 6.674 1.00 89.31 139 LEU A CA 1
ATOM 1064 C C . LEU A 1 139 ? -4.587 7.226 6.384 1.00 89.31 139 LEU A C 1
ATOM 1066 O O . LEU A 1 139 ? -5.716 6.922 6.001 1.00 89.31 139 LEU A O 1
ATOM 1070 N N . SER A 1 140 ? -4.200 8.498 6.483 1.00 84.81 140 SER A N 1
ATOM 1071 C CA . SER A 1 140 ? -5.050 9.628 6.093 1.00 84.81 140 SER A CA 1
ATOM 1072 C C . SER A 1 140 ? -5.396 9.603 4.599 1.00 84.81 140 SER A C 1
ATOM 1074 O O . SER A 1 140 ? -6.560 9.780 4.231 1.00 84.81 140 SER A O 1
ATOM 1076 N N . ALA A 1 141 ? -4.432 9.278 3.731 1.00 85.88 141 ALA A N 1
ATOM 1077 C CA . ALA A 1 141 ? -4.656 9.132 2.294 1.00 85.88 141 ALA A CA 1
ATOM 1078 C C . ALA A 1 141 ? -5.711 8.064 1.971 1.00 85.88 141 ALA A C 1
ATOM 1080 O O . ALA A 1 141 ? -6.500 8.244 1.053 1.00 85.88 141 ALA A O 1
ATOM 1081 N N . LEU A 1 142 ? -5.773 6.988 2.760 1.00 88.69 142 LEU A N 1
ATOM 1082 C CA . LEU A 1 142 ? -6.716 5.880 2.579 1.00 88.69 142 LEU A CA 1
ATOM 1083 C C . LEU A 1 142 ? -7.989 6.000 3.431 1.00 88.69 142 LEU A C 1
ATOM 1085 O O . LEU A 1 142 ? -8.783 5.059 3.481 1.00 88.69 142 LEU A O 1
ATOM 1089 N N . SER A 1 143 ? -8.215 7.147 4.068 1.00 85.56 143 SER A N 1
ATOM 1090 C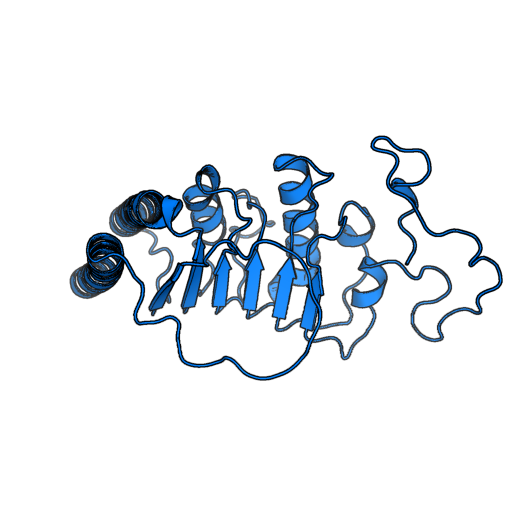 CA . SER A 1 143 ? -9.239 7.362 5.100 1.00 85.56 143 SER A CA 1
ATOM 1091 C C . SER A 1 143 ? -10.685 7.071 4.699 1.00 85.56 143 SER A C 1
ATOM 1093 O O . SER A 1 143 ? -11.491 6.625 5.526 1.00 85.56 143 SER A O 1
ATOM 1095 N N . HIS A 1 144 ? -10.999 7.267 3.423 1.00 85.00 144 HIS A N 1
ATOM 1096 C CA . HIS A 1 144 ? -12.313 7.008 2.838 1.00 85.00 144 HIS A CA 1
ATOM 1097 C C . HIS A 1 144 ? -12.438 5.609 2.213 1.00 85.00 144 HIS A C 1
ATOM 1099 O O . HIS A 1 144 ? -13.500 5.244 1.703 1.00 85.00 144 HIS A O 1
ATOM 1105 N N . SER A 1 145 ? -11.378 4.800 2.263 1.00 89.44 145 SER A N 1
ATOM 1106 C CA . SER A 1 145 ? -11.426 3.405 1.831 1.00 89.44 145 SER A CA 1
ATOM 1107 C C . SER A 1 145 ? -12.169 2.558 2.878 1.00 89.44 145 SER A C 1
ATOM 1109 O O . SER A 1 145 ? -11.961 2.741 4.080 1.00 89.44 145 SER A O 1
ATOM 1111 N N . PRO A 1 146 ? -13.018 1.596 2.479 1.00 91.50 146 PRO A N 1
ATOM 1112 C CA . PRO A 1 146 ? -13.774 0.736 3.397 1.00 91.50 146 PRO A CA 1
ATOM 1113 C C . PRO A 1 146 ? -12.906 -0.391 3.994 1.00 91.50 146 PRO A C 1
ATOM 1115 O O . PRO A 1 146 ? -13.274 -1.565 3.962 1.00 91.50 146 PRO A O 1
ATOM 1118 N N . ILE A 1 147 ? -11.744 -0.028 4.539 1.00 92.94 147 ILE A N 1
ATOM 1119 C CA . ILE A 1 147 ? -10.790 -0.948 5.159 1.00 92.94 147 ILE A CA 1
ATOM 1120 C C . ILE A 1 147 ? -11.441 -1.572 6.392 1.00 92.94 147 ILE A C 1
ATOM 1122 O O . ILE A 1 147 ? -11.920 -0.863 7.269 1.00 92.94 147 ILE A O 1
ATOM 1126 N N . GLU A 1 148 ? -11.443 -2.901 6.458 1.00 93.44 148 GLU A N 1
ATOM 1127 C CA . GLU A 1 148 ? -11.955 -3.697 7.576 1.00 93.44 148 GLU A CA 1
ATOM 1128 C C . GLU A 1 148 ? -10.823 -4.240 8.452 1.00 93.44 148 GLU A C 1
ATOM 1130 O O . GLU A 1 148 ? -10.975 -4.348 9.671 1.00 93.44 148 GLU A O 1
ATOM 1135 N N . LEU A 1 149 ? -9.685 -4.559 7.839 1.00 94.19 149 LEU A N 1
ATOM 1136 C CA . LEU A 1 149 ? -8.514 -5.121 8.497 1.00 94.19 149 LEU A CA 1
ATOM 1137 C C . LEU A 1 149 ? -7.287 -4.262 8.202 1.00 94.19 149 LEU A C 1
ATOM 1139 O O . LEU A 1 149 ? -6.928 -4.081 7.039 1.00 94.19 149 LEU A O 1
ATOM 1143 N N . LEU A 1 150 ? -6.632 -3.789 9.257 1.00 94.31 150 LEU A N 1
ATOM 1144 C CA . LEU A 1 150 ? -5.311 -3.173 9.200 1.00 94.31 150 LEU A CA 1
ATOM 1145 C C . LEU A 1 150 ? -4.309 -4.122 9.865 1.00 94.31 150 LEU A C 1
ATOM 1147 O O . LEU A 1 150 ? -4.396 -4.376 11.063 1.00 94.31 150 LEU A O 1
ATOM 1151 N N . SER A 1 151 ? -3.387 -4.676 9.086 1.00 94.38 151 SER A N 1
ATOM 1152 C CA . SER A 1 151 ? -2.271 -5.484 9.578 1.00 94.38 151 SER A CA 1
ATOM 1153 C C . SER A 1 151 ? -0.995 -4.669 9.473 1.00 94.38 151 SER A C 1
ATOM 1155 O O . SER A 1 151 ? -0.727 -4.085 8.430 1.00 94.38 151 SER A O 1
ATOM 1157 N N . ILE A 1 152 ? -0.198 -4.630 10.526 1.00 94.38 152 ILE A N 1
ATOM 1158 C CA . ILE A 1 152 ? 1.039 -3.861 10.565 1.00 94.38 152 ILE A CA 1
ATOM 1159 C C . ILE A 1 152 ? 2.148 -4.782 11.028 1.00 94.38 152 ILE A C 1
ATOM 1161 O O . ILE A 1 152 ? 2.004 -5.482 12.026 1.00 94.38 152 ILE A O 1
ATOM 1165 N N . GLU A 1 153 ? 3.237 -4.780 10.276 1.00 92.56 153 GLU A N 1
ATOM 1166 C CA . GLU A 1 153 ? 4.489 -5.421 10.633 1.00 92.56 153 GLU A CA 1
ATOM 1167 C C . GLU A 1 153 ? 5.520 -4.348 10.945 1.00 92.56 153 GLU A C 1
ATOM 1169 O O . GLU A 1 153 ? 5.675 -3.404 10.175 1.00 92.56 153 GLU A O 1
ATOM 1174 N N . CYS A 1 154 ? 6.228 -4.507 12.056 1.00 90.25 154 CYS A N 1
ATOM 1175 C CA . CYS A 1 154 ? 7.326 -3.634 12.458 1.00 90.25 154 CYS A CA 1
ATOM 1176 C C . CYS A 1 154 ? 8.438 -4.467 13.105 1.00 90.25 154 CYS A C 1
ATOM 1178 O O . CYS A 1 154 ? 8.229 -5.641 13.434 1.00 90.25 154 CYS A O 1
ATOM 1180 N N . HIS A 1 155 ? 9.621 -3.882 13.270 1.00 88.31 155 HIS A N 1
ATOM 1181 C CA . HIS A 1 155 ? 10.662 -4.504 14.081 1.00 88.31 155 HIS A CA 1
ATOM 1182 C C . HIS A 1 155 ? 10.258 -4.487 15.561 1.00 88.31 155 HIS A C 1
ATOM 1184 O O . HIS A 1 155 ? 9.396 -3.705 15.967 1.00 88.31 155 HIS A O 1
ATOM 1190 N N . GLU A 1 156 ? 10.841 -5.382 16.363 1.00 85.62 156 GLU A N 1
ATOM 1191 C CA . GLU A 1 156 ? 10.544 -5.463 17.802 1.00 85.62 156 GLU A CA 1
ATOM 1192 C C . GLU A 1 156 ? 10.864 -4.152 18.531 1.00 85.62 156 GLU A C 1
ATOM 1194 O O . GLU A 1 156 ? 10.096 -3.727 19.393 1.00 85.62 156 GLU A O 1
ATOM 1199 N N . ASP A 1 157 ? 11.936 -3.483 18.111 1.00 86.12 157 ASP A N 1
ATOM 1200 C CA . ASP A 1 157 ? 12.377 -2.210 18.679 1.00 86.12 157 ASP A CA 1
ATOM 1201 C C . ASP A 1 157 ? 11.442 -1.039 18.318 1.00 86.12 157 ASP A C 1
ATOM 1203 O O . ASP A 1 157 ? 11.382 -0.059 19.052 1.00 86.12 157 ASP A O 1
ATOM 1207 N N . ASP A 1 158 ? 10.650 -1.166 17.244 1.00 87.81 158 ASP A N 1
ATOM 1208 C CA . ASP A 1 158 ? 9.747 -0.112 16.754 1.00 87.81 158 ASP A CA 1
ATOM 1209 C C . ASP A 1 158 ? 8.310 -0.245 17.294 1.00 87.81 158 ASP A C 1
ATOM 1211 O O . ASP A 1 158 ? 7.439 0.563 16.960 1.00 87.81 158 ASP A O 1
ATOM 1215 N N . ILE A 1 159 ? 8.001 -1.285 18.084 1.00 87.62 159 ILE A N 1
ATOM 1216 C CA . ILE A 1 159 ? 6.618 -1.578 18.510 1.00 87.62 159 ILE A CA 1
ATOM 1217 C C . ILE A 1 159 ? 6.012 -0.403 19.277 1.00 87.62 159 ILE A C 1
ATOM 1219 O O . ILE A 1 159 ? 4.842 -0.071 19.069 1.00 87.62 159 ILE A O 1
ATOM 1223 N N . GLU A 1 160 ? 6.780 0.194 20.189 1.00 86.56 160 GLU A N 1
ATOM 1224 C CA . GLU A 1 160 ? 6.283 1.267 21.045 1.00 86.56 160 GLU A CA 1
ATOM 1225 C C . GLU A 1 160 ? 5.960 2.519 20.215 1.00 86.56 160 GLU A C 1
ATOM 1227 O O . GLU A 1 160 ? 4.836 3.026 20.281 1.00 86.56 160 GLU A O 1
ATOM 1232 N N . ASP A 1 161 ? 6.888 2.938 19.352 1.00 88.81 161 ASP A N 1
ATOM 1233 C CA . ASP A 1 161 ? 6.701 4.074 18.445 1.00 88.81 161 ASP A CA 1
ATOM 1234 C C . ASP A 1 161 ? 5.532 3.840 17.474 1.00 88.81 161 ASP A C 1
ATOM 1236 O O . ASP A 1 161 ? 4.717 4.734 17.230 1.00 88.81 161 ASP A O 1
ATOM 1240 N N . MET A 1 162 ? 5.379 2.608 16.978 1.00 89.69 162 MET A N 1
ATOM 1241 C CA . MET A 1 162 ? 4.252 2.210 16.136 1.00 89.69 162 MET A CA 1
ATOM 1242 C C . MET A 1 162 ? 2.913 2.305 16.881 1.00 89.69 162 MET A C 1
ATOM 1244 O O . MET A 1 162 ? 1.919 2.772 16.320 1.00 89.69 162 MET A O 1
ATOM 1248 N N . CYS A 1 163 ? 2.864 1.890 18.150 1.00 88.38 163 CYS A N 1
ATOM 1249 C CA . CYS A 1 163 ? 1.656 2.002 18.968 1.00 88.38 163 CYS A CA 1
ATOM 1250 C C . CYS A 1 163 ? 1.282 3.466 19.228 1.00 88.38 163 CYS A C 1
ATOM 1252 O O . CYS A 1 163 ? 0.106 3.809 19.100 1.00 88.38 163 CYS A O 1
ATOM 1254 N N . TYR A 1 164 ? 2.256 4.334 19.524 1.00 87.88 164 TYR A N 1
ATOM 1255 C CA . TYR A 1 164 ? 2.004 5.772 19.671 1.00 87.88 164 TYR A CA 1
ATOM 1256 C C . TYR A 1 164 ? 1.480 6.398 18.374 1.00 87.88 164 TYR A C 1
ATOM 1258 O O . TYR A 1 164 ? 0.457 7.081 18.397 1.00 87.88 164 TYR A O 1
ATOM 1266 N N . ALA A 1 165 ? 2.100 6.097 17.228 1.00 88.50 165 ALA A N 1
ATOM 1267 C CA . ALA A 1 165 ? 1.641 6.599 15.933 1.00 88.50 165 ALA A CA 1
ATOM 1268 C C . ALA A 1 165 ? 0.205 6.146 15.601 1.00 88.50 165 ALA A C 1
ATOM 1270 O O . ALA A 1 165 ? -0.587 6.910 15.040 1.00 88.50 165 ALA A O 1
ATOM 1271 N N . LEU A 1 166 ? -0.159 4.912 15.968 1.00 88.31 166 LEU A N 1
ATOM 1272 C CA . LEU A 1 166 ? -1.521 4.401 15.804 1.00 88.31 166 LEU A CA 1
ATOM 1273 C C . LEU A 1 166 ? -2.521 5.072 16.740 1.00 88.31 166 LEU A C 1
ATOM 1275 O O . LEU A 1 166 ? -3.644 5.349 16.321 1.00 88.31 166 LEU A O 1
ATOM 1279 N N . GLU A 1 167 ? -2.145 5.338 17.986 1.00 86.00 167 GLU A N 1
ATOM 1280 C CA . GLU A 1 167 ? -2.993 6.059 18.934 1.00 86.00 167 GLU A CA 1
ATOM 1281 C C . GLU A 1 167 ? -3.263 7.487 18.476 1.00 86.00 167 GLU A C 1
ATOM 1283 O O . GLU A 1 167 ? -4.424 7.897 18.444 1.00 86.00 167 GLU A O 1
ATOM 1288 N N . ASP A 1 168 ? -2.233 8.206 18.030 1.00 85.00 168 ASP A N 1
ATOM 1289 C CA . ASP A 1 168 ? -2.370 9.546 17.455 1.00 85.00 168 ASP A CA 1
ATOM 1290 C C . ASP A 1 168 ? -3.292 9.537 16.235 1.00 85.00 168 ASP A C 1
ATOM 1292 O O . ASP A 1 168 ? -4.211 10.352 16.118 1.00 85.00 168 ASP 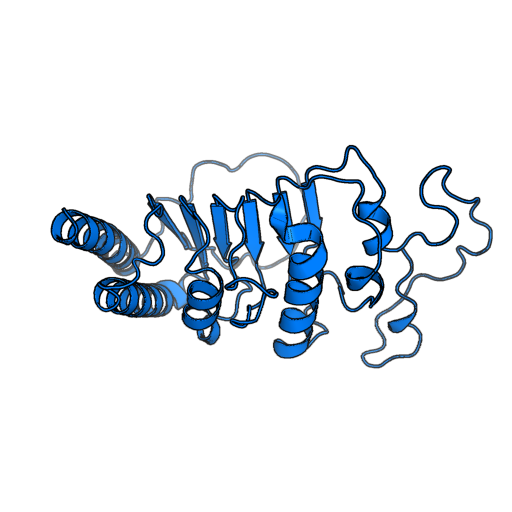A O 1
ATOM 1296 N N . PHE A 1 169 ? -3.127 8.554 15.351 1.00 83.25 169 PHE A N 1
ATOM 1297 C CA . PHE A 1 169 ? -4.013 8.379 14.210 1.00 83.25 169 PHE A CA 1
ATOM 1298 C C . PHE A 1 169 ? -5.471 8.079 14.625 1.00 83.25 169 PHE A C 1
ATOM 1300 O O . PHE A 1 169 ? -6.418 8.635 14.057 1.00 83.25 169 PHE A O 1
ATOM 1307 N N . LEU A 1 170 ? -5.685 7.226 15.630 1.00 83.62 170 LEU A N 1
ATOM 1308 C CA . LEU A 1 170 ? -7.018 6.910 16.150 1.00 83.62 170 LEU A CA 1
ATOM 1309 C C . LEU A 1 170 ? -7.661 8.115 16.861 1.00 83.62 170 LEU A C 1
ATOM 1311 O O . LEU A 1 170 ? -8.869 8.324 16.718 1.00 83.62 170 LEU A O 1
ATOM 1315 N N . ASN A 1 171 ? -6.871 8.939 17.557 1.00 83.12 171 ASN A N 1
ATOM 1316 C CA . ASN A 1 171 ? -7.300 10.217 18.133 1.00 83.12 171 ASN A CA 1
ATOM 1317 C C . ASN A 1 171 ? -7.811 11.154 17.036 1.00 83.12 171 ASN A C 1
ATOM 1319 O O . ASN A 1 171 ? -8.950 11.622 17.105 1.00 83.12 171 ASN A O 1
ATOM 1323 N N . LEU A 1 172 ? -7.032 11.326 15.964 1.00 78.38 172 LEU A N 1
ATOM 1324 C CA . LEU A 1 172 ? -7.441 12.108 14.796 1.00 78.38 172 LEU A CA 1
ATOM 1325 C C . LEU A 1 172 ? -8.744 11.566 14.190 1.00 78.38 172 LEU A C 1
ATOM 1327 O O . LEU A 1 172 ? -9.656 12.335 13.882 1.00 78.38 172 LEU A O 1
ATOM 1331 N N . CYS A 1 173 ? -8.898 10.243 14.085 1.00 74.88 173 CYS A N 1
ATOM 1332 C CA . CYS A 1 173 ? -10.152 9.633 13.637 1.00 74.88 173 CYS A CA 1
ATOM 1333 C C . CYS A 1 173 ? -11.341 9.971 14.553 1.00 74.88 173 CYS A C 1
ATOM 1335 O O . CYS A 1 173 ? -12.462 10.156 14.071 1.00 74.88 173 CYS A O 1
ATOM 1337 N N . ALA A 1 174 ? -11.143 10.015 15.871 1.00 75.81 174 ALA A N 1
ATOM 1338 C CA . ALA A 1 174 ? -12.194 10.334 16.835 1.00 75.81 174 ALA A CA 1
ATOM 1339 C C . ALA A 1 174 ? -12.611 11.818 16.790 1.00 75.81 174 ALA A C 1
ATOM 1341 O O . ALA A 1 174 ? -13.788 12.133 17.007 1.00 75.81 174 ALA A O 1
ATOM 1342 N N . GLU A 1 175 ? -11.679 12.717 16.469 1.00 79.25 175 GLU A N 1
ATOM 1343 C CA . GLU A 1 175 ? -11.916 14.159 16.329 1.00 79.25 175 GLU A CA 1
ATOM 1344 C C . GLU A 1 175 ? -12.732 14.511 15.074 1.00 79.25 175 GLU A C 1
ATOM 1346 O O . GLU A 1 175 ? -13.577 15.411 15.114 1.00 79.25 175 GLU A O 1
ATOM 1351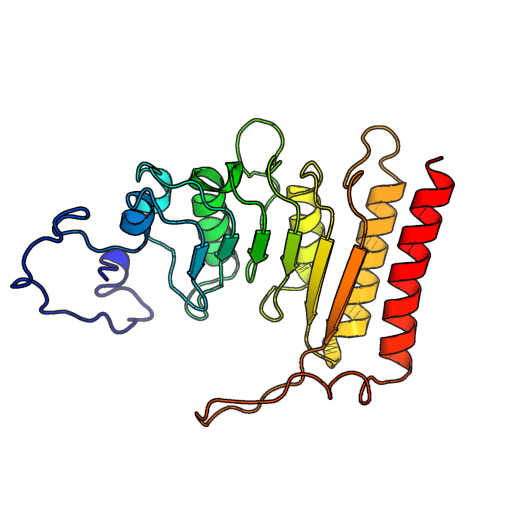 N N . HIS A 1 176 ? -12.578 13.749 13.985 1.00 70.94 176 HIS A N 1
ATOM 1352 C CA . HIS A 1 176 ? -13.320 13.919 12.728 1.00 70.94 176 HIS A CA 1
ATOM 1353 C C . HIS A 1 176 ? -14.774 13.403 12.819 1.00 70.94 176 HIS A C 1
ATOM 1355 O O . HIS A 1 176 ? -15.225 12.556 12.051 1.00 70.94 176 HIS A O 1
ATOM 1361 N N . ARG A 1 177 ? -15.565 13.935 13.761 1.00 61.16 177 ARG A N 1
ATOM 1362 C CA . ARG A 1 177 ? -16.963 13.513 14.000 1.00 61.16 177 ARG A CA 1
ATOM 1363 C C . ARG A 1 177 ? -17.935 13.836 12.860 1.00 61.16 177 ARG A C 1
ATOM 1365 O O . ARG A 1 177 ? -19.006 13.242 12.802 1.00 61.16 177 ARG A O 1
ATOM 1372 N N . ARG A 1 178 ? -17.605 14.800 11.993 1.00 56.00 178 ARG A N 1
ATOM 1373 C CA . ARG A 1 178 ? -18.480 15.244 10.888 1.00 56.00 178 ARG A CA 1
ATOM 1374 C C . ARG A 1 178 ? -18.336 14.393 9.625 1.00 56.00 178 ARG A C 1
ATOM 1376 O O . ARG A 1 178 ? -19.313 14.250 8.901 1.00 56.00 178 ARG A O 1
ATOM 1383 N N . GLU A 1 179 ? -17.165 13.801 9.404 1.00 64.62 179 GLU A N 1
ATOM 1384 C CA . GLU A 1 179 ? -16.877 12.908 8.279 1.00 64.62 179 GLU A CA 1
ATOM 1385 C C . GLU A 1 179 ? -16.172 11.662 8.825 1.00 64.62 179 GLU A C 1
ATOM 1387 O O . GLU A 1 179 ? -14.960 11.681 9.043 1.00 64.62 179 GLU A O 1
ATOM 1392 N N . PRO A 1 180 ? -16.921 10.587 9.131 1.00 66.44 180 PRO A N 1
ATOM 1393 C CA . PRO A 1 180 ? -16.351 9.424 9.788 1.00 66.44 180 PRO A CA 1
ATOM 1394 C C . PRO A 1 180 ? -15.411 8.681 8.834 1.00 66.44 180 PRO A C 1
ATOM 1396 O O . PRO A 1 180 ? -15.845 7.907 7.980 1.00 66.44 180 PRO A O 1
ATOM 1399 N N . ILE A 1 181 ? -14.113 8.887 9.026 1.00 74.75 181 ILE A N 1
ATOM 1400 C CA . ILE A 1 181 ? -13.058 8.105 8.385 1.00 74.75 181 ILE A CA 1
ATOM 1401 C C . ILE A 1 181 ? -12.944 6.717 9.031 1.00 74.75 181 ILE A C 1
ATOM 1403 O O . ILE A 1 181 ? -13.280 6.533 10.211 1.00 74.75 181 ILE A O 1
ATOM 1407 N N . TYR A 1 182 ? -12.520 5.720 8.244 1.00 79.06 182 TYR A N 1
ATOM 1408 C CA . TYR A 1 182 ? -12.362 4.324 8.685 1.00 79.06 182 TYR A CA 1
ATOM 1409 C C . TYR A 1 182 ? -13.600 3.718 9.372 1.00 79.06 182 TYR A C 1
ATOM 1411 O O . TYR A 1 182 ? -13.499 2.909 10.294 1.00 79.06 182 TYR A O 1
ATOM 1419 N N . CYS A 1 183 ? -14.806 4.068 8.918 1.00 78.88 183 CYS A N 1
ATOM 1420 C CA . CYS A 1 183 ? -16.058 3.576 9.506 1.00 78.88 183 CYS A CA 1
ATOM 1421 C C . CYS A 1 183 ? -16.241 2.046 9.423 1.00 78.88 183 CYS A C 1
ATOM 1423 O O . CYS A 1 183 ? -17.007 1.478 10.200 1.00 78.88 183 CYS A O 1
ATOM 1425 N N . HIS A 1 184 ? -15.516 1.381 8.519 1.00 84.56 184 HIS A N 1
ATOM 1426 C CA . HIS A 1 184 ? -15.548 -0.070 8.332 1.00 84.56 184 HIS A CA 1
ATOM 1427 C C . HIS A 1 184 ? -14.439 -0.813 9.078 1.00 84.56 184 HIS A C 1
ATOM 1429 O O . HIS A 1 184 ? -14.490 -2.043 9.120 1.00 84.56 184 HIS A O 1
ATOM 1435 N N . LEU A 1 185 ? -13.467 -0.110 9.673 1.00 86.81 185 LEU A N 1
ATOM 1436 C CA . LEU A 1 185 ? -12.320 -0.746 10.315 1.00 86.81 185 LEU A CA 1
ATOM 1437 C C . LEU A 1 185 ? -12.825 -1.587 11.477 1.00 86.81 185 LEU A C 1
ATOM 1439 O O . LEU A 1 185 ? -13.459 -1.041 12.379 1.00 86.81 185 LEU A O 1
ATOM 1443 N N . LYS A 1 186 ? -12.563 -2.900 11.434 1.00 86.25 186 LYS A N 1
ATOM 1444 C CA . LYS A 1 186 ? -12.999 -3.934 12.390 1.00 86.25 186 LYS A CA 1
ATOM 1445 C C . LYS A 1 186 ? -11.853 -4.435 13.258 1.00 86.25 186 LYS A C 1
ATOM 1447 O O . LYS A 1 186 ? -12.073 -4.648 14.453 1.00 86.25 186 LYS A O 1
ATOM 14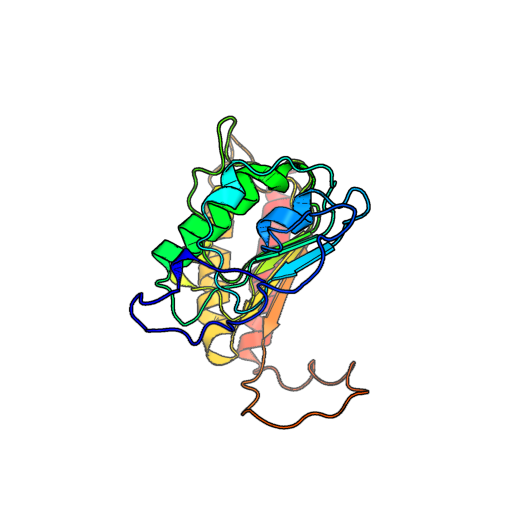52 N N . HIS A 1 187 ? -10.657 -4.564 12.698 1.00 87.12 187 HIS A N 1
ATOM 1453 C CA . HIS A 1 187 ? -9.518 -5.157 13.386 1.00 87.12 187 HIS A CA 1
ATOM 1454 C C . HIS A 1 187 ? -8.208 -4.447 13.035 1.00 87.12 187 HIS A C 1
ATOM 1456 O O . HIS A 1 187 ? -7.970 -4.136 11.868 1.00 87.12 187 HIS A O 1
ATOM 1462 N N . ILE A 1 188 ? -7.372 -4.226 14.053 1.00 88.88 188 ILE A N 1
ATOM 1463 C CA . ILE A 1 188 ? -5.968 -3.839 13.908 1.00 88.88 188 ILE A CA 1
ATOM 1464 C C . ILE A 1 188 ? -5.131 -4.982 14.483 1.00 88.88 188 ILE A C 1
ATOM 1466 O O . ILE A 1 188 ? -5.323 -5.377 15.636 1.00 88.88 188 ILE A O 1
ATOM 1470 N N . SER A 1 189 ? -4.226 -5.511 13.668 1.00 88.50 189 SER A N 1
ATOM 1471 C CA . SER A 1 189 ? -3.246 -6.522 14.051 1.00 88.50 189 SER A CA 1
ATOM 1472 C C . SER A 1 189 ? -1.859 -5.907 13.949 1.00 88.50 189 SER A C 1
ATOM 1474 O O . SER A 1 189 ? -1.471 -5.481 12.865 1.00 88.50 189 SER A O 1
ATOM 1476 N N . LEU A 1 190 ? -1.111 -5.897 15.050 1.00 89.12 190 LEU A N 1
ATOM 1477 C CA . LEU A 1 190 ? 0.302 -5.531 15.064 1.00 89.12 190 LEU A CA 1
ATOM 1478 C C . LEU A 1 190 ? 1.126 -6.806 15.258 1.00 89.12 190 LEU A C 1
ATOM 1480 O O . LEU A 1 190 ? 0.895 -7.554 16.208 1.00 89.12 190 LEU A O 1
ATOM 1484 N N . GLN A 1 191 ? 2.033 -7.079 14.326 1.00 87.75 191 GLN A N 1
ATOM 1485 C CA . GLN A 1 191 ? 2.883 -8.263 14.318 1.00 87.75 191 GLN A CA 1
ATOM 1486 C C . GLN A 1 191 ? 4.348 -7.836 14.314 1.00 87.75 191 GLN A C 1
ATOM 1488 O O . GLN A 1 191 ? 4.838 -7.345 13.297 1.00 87.75 191 GLN A O 1
ATOM 1493 N N . PRO A 1 192 ? 5.068 -8.031 15.421 1.00 83.38 192 PRO A N 1
ATOM 1494 C CA . PRO A 1 192 ? 6.498 -7.819 15.412 1.00 83.38 192 PRO A CA 1
ATOM 1495 C C . PRO A 1 192 ? 7.197 -8.909 14.617 1.00 83.38 192 PRO A C 1
ATOM 1497 O O . PRO A 1 192 ? 6.832 -10.088 14.668 1.00 83.38 192 PRO A O 1
ATOM 1500 N N . VAL A 1 193 ? 8.212 -8.496 13.872 1.00 84.31 193 VAL A N 1
ATOM 1501 C CA . VAL A 1 193 ? 9.048 -9.383 13.076 1.00 84.31 193 VAL A CA 1
ATOM 1502 C C . VAL A 1 193 ? 10.465 -9.300 13.620 1.00 84.31 193 VAL A C 1
ATOM 1504 O O . VAL A 1 193 ? 11.113 -8.261 13.511 1.00 84.31 193 VAL A O 1
ATOM 1507 N N . ALA A 1 194 ? 10.956 -10.412 14.166 1.00 74.75 194 ALA A N 1
ATOM 1508 C CA . ALA A 1 194 ? 12.349 -10.531 14.574 1.00 74.75 194 ALA A CA 1
ATOM 1509 C C . ALA A 1 194 ? 13.286 -10.281 13.378 1.00 74.75 194 ALA A C 1
ATOM 1511 O O . ALA A 1 194 ? 12.990 -10.674 12.240 1.00 74.75 194 ALA A O 1
ATOM 1512 N N . GLU A 1 195 ? 14.441 -9.658 13.624 1.00 61.75 195 GLU A N 1
ATOM 1513 C CA . GLU A 1 195 ? 15.492 -9.550 12.617 1.00 61.75 195 GLU A CA 1
ATOM 1514 C C . GLU A 1 195 ? 15.986 -10.950 12.236 1.00 61.75 195 GLU A C 1
ATOM 1516 O O . GLU A 1 195 ? 16.772 -11.591 12.934 1.00 61.75 195 GLU A O 1
ATOM 1521 N N . THR A 1 196 ? 15.536 -11.455 11.091 1.00 53.84 196 THR A N 1
ATOM 1522 C CA . THR A 1 196 ? 16.176 -12.613 10.480 1.00 53.84 196 THR A CA 1
ATOM 1523 C C . THR A 1 196 ? 17.527 -12.159 9.943 1.00 53.84 196 THR A C 1
ATOM 1525 O O . THR A 1 196 ? 17.606 -11.592 8.852 1.00 53.84 196 THR A O 1
ATOM 1528 N N . SER A 1 197 ? 18.592 -12.406 10.705 1.00 40.47 197 SER A N 1
ATOM 1529 C CA . SER A 1 197 ? 19.950 -12.431 10.163 1.00 40.47 197 SER A CA 1
ATOM 1530 C C . SER A 1 197 ? 19.976 -13.381 8.954 1.00 40.47 197 SER A C 1
ATOM 1532 O O . SER A 1 197 ? 19.482 -14.507 8.998 1.00 40.47 197 SER A O 1
ATOM 1534 N N . ASN A 1 198 ? 20.438 -12.868 7.815 1.00 40.78 198 ASN A N 1
ATOM 1535 C CA . ASN A 1 198 ? 20.259 -13.495 6.508 1.00 40.78 198 ASN A CA 1
ATOM 1536 C C . ASN A 1 198 ? 20.992 -14.845 6.337 1.00 40.78 198 ASN A C 1
ATOM 1538 O O . ASN A 1 198 ? 22.045 -15.095 6.916 1.00 40.78 198 ASN A O 1
ATOM 1542 N N . VAL A 1 199 ? 20.484 -15.598 5.348 1.00 41.50 199 VAL A N 1
ATOM 1543 C CA . VAL A 1 199 ? 21.079 -16.722 4.593 1.00 41.50 199 VAL A CA 1
ATOM 1544 C C . VAL A 1 199 ? 20.875 -18.134 5.164 1.00 41.50 199 VAL A C 1
ATOM 1546 O O . VAL A 1 199 ? 21.739 -18.703 5.818 1.00 41.50 199 VAL A O 1
ATOM 1549 N N . SER A 1 200 ? 19.793 -18.802 4.751 1.00 37.88 200 SER A N 1
ATOM 1550 C CA . SER A 1 200 ? 19.886 -19.937 3.810 1.00 37.88 200 SER A CA 1
ATOM 1551 C C . SER A 1 200 ? 18.520 -20.565 3.524 1.00 37.88 200 SER A C 1
ATOM 1553 O O . SER A 1 200 ? 17.667 -20.763 4.383 1.00 37.88 200 SER A O 1
ATOM 1555 N N . SER A 1 201 ? 18.330 -20.870 2.248 1.00 44.66 201 SER A N 1
ATOM 1556 C CA . SER A 1 201 ? 17.225 -21.606 1.661 1.00 44.66 201 SER A CA 1
ATOM 1557 C C . SER A 1 201 ? 17.022 -22.964 2.338 1.00 44.66 201 SER A C 1
ATOM 1559 O O . SER A 1 201 ? 17.879 -23.837 2.260 1.00 44.66 201 SER A O 1
ATOM 1561 N N . SER A 1 202 ? 15.839 -23.203 2.894 1.00 35.88 202 SER A N 1
ATOM 1562 C CA . SER A 1 202 ? 15.166 -24.499 2.772 1.00 35.88 202 SER A CA 1
ATOM 1563 C C . SER A 1 202 ? 13.701 -24.366 3.164 1.00 35.88 202 SER A C 1
ATOM 1565 O O . SER A 1 202 ? 13.324 -23.735 4.146 1.00 35.88 202 SER A O 1
ATOM 1567 N N . ALA A 1 203 ? 12.861 -24.913 2.296 1.00 42.78 203 ALA A N 1
ATOM 1568 C CA . ALA A 1 203 ? 11.428 -24.935 2.450 1.00 42.78 203 ALA A CA 1
ATOM 1569 C C . ALA A 1 203 ? 11.000 -25.759 3.672 1.00 42.78 203 ALA A C 1
ATOM 1571 O O . ALA A 1 203 ? 11.632 -26.751 4.030 1.00 42.78 203 ALA A O 1
ATOM 1572 N N . SER A 1 204 ? 9.803 -25.413 4.142 1.00 38.25 204 SER A N 1
ATOM 1573 C CA . SER A 1 204 ? 8.867 -26.200 4.946 1.00 38.25 204 SER A CA 1
ATOM 1574 C C . SER A 1 204 ? 8.968 -26.109 6.477 1.00 38.25 204 SER A C 1
ATOM 1576 O O . SER A 1 204 ? 9.922 -26.549 7.102 1.00 38.25 204 SER A O 1
ATOM 1578 N N . LYS A 1 205 ? 7.831 -25.652 7.029 1.00 39.62 205 LYS A N 1
ATOM 1579 C CA . LYS A 1 205 ? 7.349 -25.727 8.418 1.00 39.62 205 LYS A CA 1
ATOM 1580 C C . LYS A 1 205 ? 7.979 -24.750 9.408 1.00 39.62 205 LYS A C 1
ATOM 1582 O O . LYS A 1 205 ? 9.000 -25.063 9.990 1.00 39.62 205 LYS A O 1
ATOM 1587 N N . LEU A 1 206 ? 7.258 -23.659 9.681 1.00 35.25 206 LEU A N 1
ATOM 1588 C CA . LEU A 1 206 ? 7.100 -23.052 11.014 1.00 35.25 206 LEU A CA 1
ATOM 1589 C C . LEU A 1 206 ? 5.968 -22.010 10.956 1.00 35.25 206 LEU A C 1
ATOM 1591 O O . LEU A 1 206 ? 6.190 -20.808 10.968 1.00 35.25 206 LEU A O 1
ATOM 1595 N N . ASN A 1 207 ? 4.726 -22.490 10.876 1.00 40.91 207 ASN A N 1
ATOM 1596 C CA . ASN A 1 207 ? 3.619 -21.760 11.490 1.00 40.91 207 ASN A CA 1
ATOM 1597 C C . ASN A 1 207 ? 3.475 -22.346 12.897 1.00 40.91 207 ASN A C 1
ATOM 1599 O O . ASN A 1 207 ? 3.498 -23.572 13.032 1.00 40.91 207 ASN A O 1
ATOM 1603 N N . THR A 1 208 ? 3.256 -21.486 13.897 1.00 38.25 208 THR A N 1
ATOM 1604 C CA . THR A 1 208 ? 2.987 -21.790 15.324 1.00 38.25 208 THR A CA 1
ATOM 1605 C C . THR A 1 208 ? 4.210 -21.820 16.264 1.00 38.25 208 THR A C 1
ATOM 1607 O O . THR A 1 208 ? 4.474 -22.851 16.867 1.00 38.25 208 THR A O 1
ATOM 1610 N N . ALA A 1 209 ? 4.946 -20.705 16.417 1.00 34.78 209 ALA A N 1
ATOM 1611 C CA . ALA A 1 209 ? 5.824 -20.470 17.588 1.00 34.78 209 ALA A CA 1
ATOM 1612 C C . ALA A 1 209 ? 6.313 -19.003 17.755 1.00 34.78 209 ALA A C 1
ATOM 1614 O O . ALA A 1 209 ? 7.447 -18.793 18.165 1.00 34.78 209 ALA A O 1
ATOM 1615 N N . VAL A 1 210 ? 5.518 -17.977 17.415 1.00 39.78 210 VAL A N 1
ATOM 1616 C CA . VAL A 1 210 ? 5.949 -16.554 17.555 1.00 39.78 210 VAL A CA 1
ATOM 1617 C C . VAL A 1 210 ? 5.100 -15.774 18.575 1.00 39.78 210 VAL A C 1
ATOM 1619 O O . VAL A 1 210 ? 5.294 -14.586 18.775 1.00 39.78 210 VAL A O 1
ATOM 1622 N N . ALA A 1 211 ? 4.166 -16.436 19.266 1.00 41.34 211 ALA A N 1
ATOM 1623 C CA . ALA A 1 211 ? 3.346 -15.784 20.292 1.00 41.34 211 ALA A CA 1
ATOM 1624 C C . ALA A 1 211 ? 4.036 -15.675 21.671 1.00 41.34 211 ALA A C 1
ATOM 1626 O O . ALA A 1 211 ? 3.579 -14.896 22.498 1.00 41.34 211 ALA A O 1
ATOM 1627 N N . ASP A 1 212 ? 5.133 -16.406 21.914 1.00 41.22 212 ASP A N 1
ATOM 1628 C CA . ASP A 1 212 ? 5.675 -16.604 23.273 1.00 41.22 212 ASP A CA 1
ATOM 1629 C C . ASP A 1 212 ? 6.929 -15.770 23.609 1.00 41.22 212 ASP A C 1
ATOM 1631 O O . ASP A 1 212 ? 7.462 -15.891 24.710 1.00 41.22 212 ASP A O 1
ATOM 1635 N N . SER A 1 213 ? 7.390 -14.898 22.706 1.00 51.38 213 SER A N 1
ATOM 1636 C CA . SER A 1 213 ? 8.632 -14.117 22.894 1.00 51.38 213 SER A CA 1
ATOM 1637 C C . SER A 1 213 ? 8.424 -12.603 22.884 1.00 51.38 213 SER A C 1
ATOM 1639 O O . SER A 1 213 ? 9.378 -11.854 22.711 1.00 51.38 213 SER A O 1
ATOM 1641 N N . LEU A 1 214 ? 7.187 -12.130 23.020 1.00 57.44 214 LEU A N 1
ATOM 1642 C CA . LEU A 1 214 ? 6.923 -10.699 23.103 1.00 57.44 214 LEU A CA 1
ATOM 1643 C C . LEU A 1 214 ? 7.344 -10.173 24.475 1.00 57.44 214 LEU A C 1
ATOM 1645 O O . LEU A 1 214 ? 6.910 -10.705 25.497 1.00 57.44 214 LEU A O 1
ATOM 1649 N N . SER A 1 215 ? 8.158 -9.112 24.503 1.00 64.00 215 SER A N 1
ATOM 1650 C CA . SER A 1 215 ? 8.381 -8.345 25.734 1.00 64.00 215 SER A CA 1
ATOM 1651 C C . SER A 1 215 ? 7.025 -7.981 26.353 1.00 64.00 215 SER A C 1
ATOM 1653 O O . SER A 1 215 ? 6.085 -7.629 25.633 1.00 64.00 215 SER A O 1
ATOM 1655 N N . GLY A 1 216 ? 6.902 -8.075 27.682 1.00 66.25 216 GLY A N 1
ATOM 1656 C CA . GLY A 1 216 ? 5.644 -7.794 28.386 1.00 66.25 216 GLY A CA 1
ATOM 1657 C C . GLY A 1 216 ? 5.070 -6.414 28.046 1.00 66.25 216 GLY A C 1
ATOM 1658 O O . GLY A 1 216 ? 3.855 -6.265 27.917 1.00 66.25 216 GLY A O 1
ATOM 1659 N N . ASP A 1 217 ? 5.945 -5.441 27.795 1.00 68.50 217 ASP A N 1
ATOM 1660 C CA . ASP A 1 217 ? 5.574 -4.069 27.444 1.00 68.50 217 ASP A CA 1
ATOM 1661 C C . ASP A 1 217 ? 4.953 -3.977 26.038 1.00 68.50 217 ASP A C 1
ATOM 1663 O O . ASP A 1 217 ? 3.936 -3.308 25.845 1.00 68.50 217 ASP A O 1
ATOM 1667 N N . ALA A 1 218 ? 5.481 -4.737 25.072 1.00 65.94 218 ALA A N 1
ATOM 1668 C CA . ALA A 1 218 ? 4.948 -4.808 23.712 1.00 65.94 218 ALA A CA 1
ATOM 1669 C C . ALA A 1 218 ? 3.538 -5.418 23.677 1.00 65.94 218 ALA A C 1
ATOM 1671 O O . ALA A 1 218 ? 2.647 -4.914 22.990 1.00 65.94 218 ALA A O 1
ATOM 1672 N N . ALA A 1 219 ? 3.304 -6.479 24.455 1.00 74.56 219 ALA A N 1
ATOM 1673 C CA . ALA A 1 219 ? 1.987 -7.107 24.542 1.00 74.56 219 ALA A CA 1
ATOM 1674 C C . ALA A 1 219 ? 0.937 -6.148 25.138 1.00 74.56 219 ALA A C 1
ATOM 1676 O O . ALA A 1 219 ? -0.190 -6.065 24.640 1.00 74.56 219 ALA A O 1
ATOM 1677 N N . MET A 1 220 ? 1.324 -5.381 26.163 1.00 79.75 220 MET A N 1
ATOM 1678 C CA . MET A 1 220 ? 0.473 -4.366 26.787 1.00 79.75 220 MET A CA 1
ATOM 1679 C C . MET A 1 220 ? 0.158 -3.204 25.836 1.00 79.75 220 MET A C 1
ATOM 1681 O O . MET A 1 220 ? -0.992 -2.764 25.777 1.00 79.75 220 MET A O 1
ATOM 1685 N N . ALA A 1 221 ? 1.139 -2.731 25.061 1.00 75.38 221 ALA A N 1
ATOM 1686 C CA . ALA A 1 221 ? 0.945 -1.665 24.076 1.00 75.38 221 ALA A CA 1
ATOM 1687 C C . ALA A 1 221 ? -0.032 -2.084 22.960 1.00 75.38 221 ALA A C 1
ATOM 1689 O O . ALA A 1 221 ? -0.981 -1.360 22.653 1.00 75.38 221 ALA A O 1
ATOM 1690 N N . ILE A 1 222 ? 0.107 -3.307 22.434 1.00 77.69 222 ILE A N 1
ATOM 1691 C CA . ILE A 1 222 ? -0.826 -3.869 21.441 1.00 77.69 222 ILE A CA 1
ATOM 1692 C C . ILE A 1 222 ? -2.246 -3.951 22.011 1.00 77.69 222 ILE A C 1
ATOM 1694 O O . ILE A 1 222 ? -3.217 -3.566 21.349 1.00 77.69 222 ILE A O 1
ATOM 1698 N N . GLN A 1 223 ? -2.380 -4.428 23.251 1.00 81.69 223 GLN A N 1
ATOM 1699 C CA . GLN A 1 223 ? -3.674 -4.516 23.920 1.00 81.69 223 GLN A CA 1
ATOM 1700 C C . GLN A 1 223 ? -4.308 -3.129 24.116 1.00 81.69 223 GLN A C 1
ATOM 1702 O O . GLN A 1 223 ? -5.518 -2.984 23.931 1.00 81.69 223 GLN A O 1
ATOM 1707 N N . ARG A 1 224 ? -3.504 -2.103 24.425 1.00 81.75 224 ARG A N 1
ATOM 1708 C CA . ARG A 1 224 ? -3.947 -0.707 24.567 1.00 81.75 224 ARG A CA 1
ATOM 1709 C C . ARG A 1 224 ? -4.548 -0.172 23.265 1.00 81.75 224 ARG A C 1
ATOM 1711 O O . ARG A 1 224 ? -5.671 0.329 23.292 1.00 81.75 224 ARG A O 1
ATOM 1718 N N . VAL A 1 225 ? -3.878 -0.367 22.125 1.00 81.62 225 VAL A N 1
ATOM 1719 C CA . VAL A 1 225 ? -4.384 0.048 20.799 1.00 81.62 225 VAL A CA 1
ATOM 1720 C C . VAL A 1 225 ? -5.696 -0.668 20.453 1.00 81.62 225 VAL A C 1
ATOM 1722 O O . VAL A 1 225 ? -6.651 -0.048 19.976 1.00 81.62 225 VAL A O 1
ATOM 1725 N N . GLN A 1 226 ? -5.783 -1.975 20.723 1.00 80.88 226 GLN A N 1
ATOM 1726 C CA . GLN A 1 226 ? -7.002 -2.748 20.470 1.00 80.88 226 GLN A CA 1
ATOM 1727 C C . GLN A 1 226 ? -8.176 -2.294 21.342 1.00 80.88 226 GLN A C 1
ATOM 1729 O O . GLN A 1 226 ? -9.294 -2.172 20.833 1.00 80.88 226 GLN A O 1
ATOM 1734 N N . GLN A 1 227 ? -7.933 -2.031 22.628 1.00 82.19 227 GLN A N 1
ATOM 1735 C CA . GLN A 1 227 ? -8.948 -1.516 23.544 1.00 82.19 227 GLN A CA 1
ATOM 1736 C C . GLN A 1 227 ? -9.415 -0.123 23.112 1.00 82.19 227 GLN A C 1
ATOM 1738 O O . GLN A 1 227 ? -10.617 0.122 23.027 1.00 82.19 227 GLN A O 1
ATOM 1743 N N . TYR A 1 228 ? -8.484 0.754 22.736 1.00 78.56 228 TYR A N 1
ATOM 1744 C CA . TYR A 1 228 ? -8.802 2.114 22.314 1.00 78.56 228 TYR A CA 1
ATOM 1745 C C . TYR A 1 228 ? -9.715 2.150 21.081 1.00 78.56 228 TYR A C 1
ATOM 1747 O O . TYR A 1 228 ? -10.705 2.883 21.025 1.00 78.56 228 TYR A O 1
ATOM 1755 N N . LEU A 1 229 ? -9.458 1.273 20.110 1.00 78.94 229 LEU A N 1
ATOM 1756 C CA . LEU A 1 229 ? -10.321 1.108 18.944 1.00 78.94 229 LEU A CA 1
ATOM 1757 C C . LEU A 1 229 ? -11.722 0.579 19.305 1.00 78.94 229 LEU A C 1
ATOM 1759 O O . LEU A 1 229 ? -12.702 0.961 18.657 1.00 78.94 229 LEU A O 1
ATOM 1763 N N . GLN A 1 230 ? -11.856 -0.269 20.330 1.00 79.19 230 GLN A N 1
ATOM 1764 C CA . GLN A 1 230 ? -13.175 -0.665 20.836 1.00 79.19 230 GLN A CA 1
ATOM 1765 C C . GLN A 1 230 ? -13.903 0.523 21.476 1.00 79.19 230 GLN A C 1
ATOM 1767 O O . GLN A 1 230 ? -15.073 0.753 21.162 1.00 79.19 230 GLN A O 1
ATOM 1772 N N . ASP A 1 231 ? -13.213 1.316 22.294 1.00 78.50 231 ASP A N 1
ATOM 1773 C CA . ASP A 1 231 ? -13.786 2.464 23.001 1.00 78.50 231 ASP A CA 1
ATOM 1774 C C . ASP A 1 231 ? -14.295 3.543 22.028 1.00 78.50 231 ASP A C 1
ATOM 1776 O O . ASP A 1 231 ? -15.427 4.024 22.160 1.00 78.50 231 ASP A O 1
ATOM 1780 N N . ILE A 1 232 ? -13.528 3.853 20.973 1.00 73.19 232 ILE A N 1
ATOM 1781 C CA . ILE A 1 232 ? -13.961 4.771 19.904 1.00 73.19 232 ILE A CA 1
ATOM 1782 C C . ILE A 1 232 ? -15.255 4.277 19.243 1.00 73.19 232 ILE A C 1
ATOM 1784 O O . ILE A 1 232 ? -16.135 5.079 18.921 1.00 73.19 232 ILE A O 1
ATOM 1788 N N . ARG A 1 233 ? -15.420 2.962 19.046 1.00 69.31 233 ARG A N 1
ATOM 1789 C CA . ARG A 1 233 ? -16.653 2.412 18.457 1.00 69.31 233 ARG A CA 1
ATOM 1790 C C . ARG A 1 233 ? -17.852 2.510 19.382 1.00 69.31 233 ARG A C 1
ATOM 1792 O O . ARG A 1 233 ? -18.951 2.756 18.889 1.00 69.31 233 ARG A O 1
ATOM 1799 N N . PHE A 1 234 ? -17.667 2.299 20.682 1.00 60.16 234 PHE A N 1
ATOM 1800 C CA . PHE A 1 234 ? -18.750 2.457 21.651 1.00 60.16 234 PHE A CA 1
ATOM 1801 C C . PHE A 1 234 ? -19.187 3.919 21.778 1.00 60.16 234 PHE A C 1
ATOM 1803 O O . PHE A 1 234 ? -20.378 4.172 21.900 1.00 60.16 234 PHE A O 1
ATOM 1810 N N . SER A 1 235 ? -18.258 4.870 21.653 1.00 59.94 235 SER A N 1
ATOM 1811 C CA . SER A 1 235 ? -18.543 6.314 21.672 1.00 59.94 235 SER A CA 1
ATOM 1812 C C . SER A 1 235 ? -19.272 6.830 20.415 1.00 59.94 235 SER A C 1
ATOM 1814 O O . SER A 1 235 ? -19.881 7.897 20.435 1.00 59.94 235 SER A O 1
ATOM 1816 N N . ARG A 1 236 ? -19.223 6.080 19.302 1.00 57.44 236 ARG A N 1
ATOM 1817 C CA . ARG A 1 236 ? -19.875 6.426 18.020 1.00 57.44 236 ARG A CA 1
ATOM 1818 C C . ARG A 1 236 ? -21.304 5.866 17.860 1.00 57.44 236 ARG A C 1
ATOM 1820 O O . ARG A 1 236 ? -21.917 6.142 16.829 1.00 57.44 236 ARG A O 1
ATOM 1827 N N . LYS A 1 237 ? -21.811 5.065 18.807 1.00 47.78 237 LYS A N 1
ATOM 1828 C CA . LYS A 1 237 ? -23.194 4.542 18.822 1.00 47.78 237 LYS A CA 1
ATOM 1829 C C . LYS A 1 237 ? -24.117 5.436 19.637 1.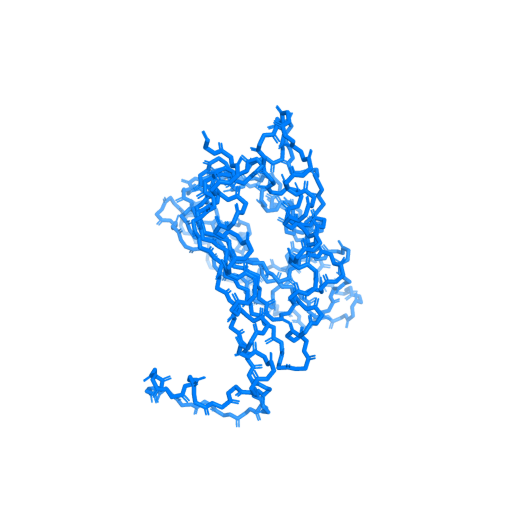00 47.78 237 LYS A C 1
ATOM 1831 O O . LYS A 1 237 ? -25.288 5.557 19.219 1.00 47.78 237 LYS A O 1
#

Foldseek 3Di:
DDPPVLPVDPVNPDDDDDCPPPAADPQQGPPPDPLSVLSVADDAEDADAQDDQQDPCLQPRQRNYQYQYYEQYAHPRDDLVSSQVSVLSNCLRHLQRYQAYEDLGAYALPSDDPGLENANHAEYEYEQNYDLVRPLRRLNSHFAYLHAEYEYEHALVCLQVNLVSLVVSVVVQLVPLVDRTNPNHNDYHYDHDYPDPDDDDDDDDDDPDRPPPRDPVSVVSRVVSGVSVVVSVVVND

Secondary structure (DSSP, 8-state):
---GGGTT-TTT-------TTPPPBTTTBS---GGGGGG-TT--EEEE-S-----GGGTTS---S--SEEEE---TTS-HHHHHHHHHHHHHHHGGG-SEEEESS---S-SSTTTS--TT--EEEE-TTS-GGGHHHHHHHTTTS---EEEEEEEGGGHHHHHHHHHHHHHHHHH--SS-TTTT--EEEEEEE--------------S-SSS---HHHHHHHHHHHHHHHHHHHHT-

Radius of gyration: 19.78 Å; chains: 1; bounding box: 47×41×58 Å

Organism: NCBI:txid98765

pLDDT: mean 80.36, std 15.57, range [34.78, 97.75]